Protein AF-A0A3D4NM56-F1 (afdb_monomer_lite)

Sequence (234 aa):
MTDRLLFDLPFPAPAVIPPSPPLPPLHDESLFLNASARWRESSQGLSKLADTTPGIRDTFDQLLKRELDLDGQQAGLLFAAKGEQLERFVSFTDSCAFVLQHPTLETTLDQQCRVTGLSQTHPLSTLTPLQILERLKTLNPEQSHLERWLTFWETRAPGTAVSRQERVTQLYRQHFEAAVQVAFARRTLTAEQLKPLLLIIDPPVGALSLNDQPIHTEQLALVLSNHGRIKLTG

Radius of gyration: 27.4 Å; chains: 1; bounding box: 65×49×75 Å

Structure (mmCIF, N/CA/C/O backbone):
data_AF-A0A3D4NM56-F1
#
_entry.id   AF-A0A3D4NM56-F1
#
loop_
_atom_site.group_PDB
_atom_site.id
_atom_site.type_symbol
_atom_site.label_atom_id
_atom_site.label_alt_id
_atom_site.label_comp_id
_atom_site.label_asym_id
_atom_site.label_entity_id
_atom_site.label_seq_id
_atom_site.pdbx_PDB_ins_code
_atom_site.Cartn_x
_atom_site.Cartn_y
_atom_site.Cartn_z
_atom_site.occupancy
_atom_site.B_iso_or_equiv
_atom_site.auth_seq_id
_atom_site.auth_comp_id
_atom_site.auth_asym_id
_atom_site.auth_atom_id
_atom_site.pdbx_PDB_model_num
ATOM 1 N N . MET A 1 1 ? 3.825 35.191 4.010 1.00 31.00 1 MET A N 1
ATOM 2 C CA . MET A 1 1 ? 4.837 35.759 3.100 1.00 31.00 1 MET A CA 1
ATOM 3 C C . MET A 1 1 ? 4.586 35.180 1.726 1.00 31.00 1 MET A C 1
ATOM 5 O O . MET A 1 1 ? 4.378 33.983 1.609 1.00 31.00 1 MET A O 1
ATOM 9 N N . THR A 1 2 ? 4.439 36.057 0.746 1.00 29.41 2 THR A N 1
ATOM 10 C CA . THR A 1 2 ? 4.014 35.776 -0.624 1.00 29.41 2 THR A CA 1
ATOM 11 C C . THR A 1 2 ? 5.232 35.372 -1.447 1.00 29.41 2 THR A C 1
ATOM 13 O O . THR A 1 2 ? 5.997 36.241 -1.859 1.00 29.41 2 THR A O 1
ATOM 16 N N . ASP A 1 3 ? 5.409 34.078 -1.705 1.00 30.02 3 ASP A N 1
ATOM 17 C CA . ASP A 1 3 ? 6.356 33.626 -2.726 1.00 30.02 3 ASP A CA 1
ATOM 18 C C . ASP A 1 3 ? 5.749 33.888 -4.107 1.00 30.02 3 ASP A C 1
ATOM 20 O O . ASP A 1 3 ? 4.998 33.093 -4.673 1.00 30.02 3 ASP A O 1
ATOM 24 N N . ARG A 1 4 ? 6.053 35.077 -4.635 1.00 30.95 4 ARG A N 1
ATOM 25 C CA . ARG A 1 4 ? 5.956 35.380 -6.063 1.00 30.95 4 ARG A CA 1
ATOM 26 C C . ARG A 1 4 ? 6.975 34.501 -6.786 1.00 30.95 4 ARG A C 1
ATOM 28 O O . ARG A 1 4 ? 8.148 34.850 -6.873 1.00 30.95 4 ARG A O 1
ATOM 35 N N . LEU A 1 5 ? 6.524 33.356 -7.285 1.00 39.53 5 LEU A N 1
ATOM 36 C CA . LEU A 1 5 ? 7.321 32.520 -8.172 1.00 39.53 5 LEU A CA 1
ATOM 37 C C . LEU A 1 5 ? 7.512 33.247 -9.510 1.00 39.53 5 LEU A C 1
ATOM 39 O O . LEU A 1 5 ? 6.551 33.632 -10.174 1.00 39.53 5 LEU A O 1
ATOM 43 N N . LEU A 1 6 ? 8.782 33.456 -9.846 1.00 36.16 6 LEU A N 1
ATOM 44 C CA . LEU A 1 6 ? 9.306 33.968 -11.108 1.00 36.16 6 LEU A CA 1
ATOM 45 C C . LEU A 1 6 ? 8.766 33.139 -12.289 1.00 36.16 6 LEU A C 1
ATOM 47 O O . LEU A 1 6 ? 9.265 32.048 -12.546 1.00 36.16 6 LEU A O 1
ATOM 51 N N . PHE A 1 7 ? 7.767 33.650 -13.008 1.00 39.41 7 PHE A N 1
ATOM 52 C CA . PHE A 1 7 ? 7.201 33.015 -14.210 1.00 39.41 7 PHE A CA 1
ATOM 53 C C . PHE A 1 7 ? 7.110 33.988 -15.400 1.00 39.41 7 PHE A C 1
ATOM 55 O O . PHE A 1 7 ? 6.153 33.937 -16.157 1.00 39.41 7 PHE A O 1
ATOM 62 N N . ASP A 1 8 ? 8.103 34.863 -15.586 1.00 39.91 8 ASP A N 1
ATOM 63 C CA . ASP A 1 8 ? 8.153 35.795 -16.733 1.00 39.91 8 ASP A CA 1
ATOM 64 C C . ASP A 1 8 ? 9.461 35.689 -17.540 1.00 39.91 8 ASP A C 1
ATOM 66 O O . ASP A 1 8 ? 9.942 36.664 -18.116 1.00 39.91 8 ASP A O 1
ATOM 70 N N . LEU A 1 9 ? 10.057 34.495 -17.612 1.00 42.62 9 LEU A N 1
ATOM 71 C CA . LEU A 1 9 ? 11.062 34.207 -18.638 1.00 42.62 9 LEU A CA 1
ATOM 72 C C . LEU A 1 9 ? 10.405 33.387 -19.755 1.00 42.62 9 LEU A C 1
ATOM 74 O O . LEU A 1 9 ? 9.765 32.378 -19.451 1.00 42.62 9 LEU A O 1
ATOM 78 N N . PRO A 1 10 ? 10.529 33.794 -21.034 1.00 41.94 10 PRO A N 1
ATOM 79 C CA . PRO A 1 10 ? 10.001 33.010 -22.139 1.00 41.94 10 PRO A CA 1
ATOM 80 C C . PRO A 1 10 ? 10.681 31.640 -22.132 1.00 41.94 10 PRO A C 1
ATOM 82 O O . PRO A 1 10 ? 11.905 31.545 -22.236 1.00 41.94 10 PRO A O 1
ATOM 85 N N . PHE A 1 11 ? 9.883 30.582 -21.978 1.00 50.75 11 PHE A N 1
ATOM 86 C CA . PHE A 1 11 ? 10.372 29.217 -22.118 1.00 50.75 11 PHE A CA 1
ATOM 87 C C . PHE A 1 11 ? 10.994 29.065 -23.515 1.00 50.75 11 PHE A C 1
ATOM 89 O O . PHE A 1 11 ? 10.350 29.449 -24.500 1.00 50.75 11 PHE A O 1
ATOM 96 N N . PRO A 1 12 ? 12.231 28.545 -23.633 1.00 53.34 12 PRO A N 1
ATOM 97 C CA . PRO A 1 12 ? 12.777 28.196 -24.935 1.00 53.34 12 PRO A CA 1
ATOM 98 C C . PRO A 1 12 ? 11.818 27.221 -25.623 1.00 53.34 12 PRO A C 1
ATOM 100 O O . PRO A 1 12 ? 11.204 26.374 -24.971 1.00 53.34 12 PRO A O 1
ATOM 103 N N . ALA A 1 13 ? 11.641 27.387 -26.935 1.00 52.53 13 ALA A N 1
ATOM 104 C CA . ALA A 1 13 ? 10.705 26.570 -27.692 1.00 52.53 13 ALA A CA 1
ATOM 105 C C . ALA A 1 13 ? 11.038 25.078 -27.489 1.00 52.53 13 ALA A C 1
ATOM 107 O O . ALA A 1 13 ? 12.207 24.705 -27.616 1.00 52.53 13 ALA A O 1
ATOM 108 N N . PRO A 1 14 ? 10.046 24.226 -27.170 1.00 57.53 14 PRO A N 1
ATOM 109 C CA . PRO A 1 14 ? 10.286 22.804 -26.976 1.00 57.53 14 PRO A CA 1
ATOM 110 C C . PRO A 1 14 ? 10.901 22.205 -28.242 1.00 57.53 14 PRO A C 1
ATOM 112 O O . PRO A 1 14 ? 10.521 22.572 -29.356 1.00 57.53 14 PRO A O 1
ATOM 115 N N . ALA A 1 15 ? 11.835 21.268 -28.073 1.00 58.22 15 ALA A N 1
ATOM 116 C CA . ALA A 1 15 ? 12.407 20.526 -29.187 1.00 58.22 15 ALA A CA 1
ATOM 117 C C . ALA A 1 15 ? 11.278 19.826 -29.963 1.00 58.22 15 ALA A C 1
ATOM 119 O O . ALA A 1 15 ? 10.664 18.871 -29.484 1.00 58.22 15 ALA A O 1
ATOM 120 N N . VAL A 1 16 ? 10.976 20.328 -31.160 1.00 57.06 16 VAL A N 1
ATOM 121 C CA . VAL A 1 16 ? 9.941 19.755 -32.021 1.00 57.06 16 VAL A CA 1
ATOM 122 C C . VAL A 1 16 ? 10.517 18.501 -32.662 1.00 57.06 16 VAL A C 1
ATOM 124 O O . VAL A 1 16 ? 11.326 18.580 -33.584 1.00 57.06 16 VAL A O 1
ATOM 127 N N . ILE A 1 17 ? 10.100 17.333 -32.176 1.00 61.38 17 ILE A N 1
ATOM 128 C CA . ILE A 1 17 ? 10.358 16.070 -32.868 1.00 61.38 17 ILE A CA 1
ATOM 129 C C . ILE A 1 17 ? 9.385 16.015 -34.054 1.00 61.38 17 ILE A C 1
ATOM 131 O O . ILE A 1 17 ? 8.172 15.959 -33.830 1.00 61.38 17 ILE A O 1
ATOM 135 N N . PRO A 1 18 ? 9.862 16.052 -35.310 1.00 64.69 18 PRO A N 1
ATOM 136 C CA . PRO A 1 18 ? 8.973 15.997 -36.460 1.00 64.69 18 PRO A CA 1
ATOM 137 C C . PRO A 1 18 ? 8.206 14.662 -36.478 1.00 64.69 18 PRO A C 1
ATOM 139 O O . PRO A 1 18 ? 8.777 13.618 -36.131 1.00 64.69 18 PRO A O 1
ATOM 142 N N . PRO A 1 19 ? 6.924 14.656 -36.894 1.00 57.59 19 PRO A N 1
ATOM 143 C CA . PRO A 1 19 ? 6.174 13.420 -37.066 1.00 57.59 19 PRO A CA 1
ATOM 144 C C . PRO A 1 19 ? 6.908 12.534 -38.074 1.00 57.59 19 PRO A C 1
ATOM 146 O O . PRO A 1 19 ? 7.170 12.932 -39.208 1.00 57.59 19 PRO A O 1
ATOM 149 N N . SER A 1 20 ? 7.297 11.341 -37.630 1.00 62.28 20 SER A N 1
ATOM 150 C CA . SER A 1 20 ? 8.040 10.402 -38.463 1.00 62.28 20 SER A CA 1
ATOM 151 C C . SER A 1 20 ? 7.078 9.564 -39.313 1.00 62.28 20 SER A C 1
ATOM 153 O O . SER A 1 20 ? 6.029 9.158 -38.806 1.00 62.28 20 SER A O 1
ATOM 155 N N . PRO A 1 21 ? 7.408 9.281 -40.588 1.00 69.25 21 PRO A N 1
ATOM 156 C CA . PRO A 1 21 ? 6.630 8.355 -41.403 1.00 69.25 21 PRO A CA 1
ATOM 157 C C . PRO A 1 21 ? 6.629 6.945 -40.781 1.00 69.25 21 PRO A C 1
ATOM 159 O O . PRO A 1 21 ? 7.559 6.605 -40.042 1.00 69.25 21 PRO A O 1
ATOM 162 N N . PRO A 1 22 ? 5.611 6.111 -41.071 1.00 64.38 22 PRO A N 1
ATOM 163 C CA . PRO A 1 22 ? 5.550 4.742 -40.572 1.00 64.38 22 PRO A CA 1
ATOM 164 C C . PRO A 1 22 ? 6.806 3.968 -40.988 1.00 64.38 22 PRO A C 1
ATOM 166 O O . PRO A 1 22 ? 7.203 3.960 -42.154 1.00 64.38 22 PRO A O 1
ATOM 169 N N . LEU A 1 23 ? 7.450 3.347 -40.004 1.00 62.91 23 LEU A N 1
ATOM 170 C CA . LEU A 1 23 ? 8.707 2.631 -40.180 1.00 62.91 23 LEU A CA 1
ATOM 171 C C . LEU A 1 23 ? 8.478 1.290 -40.912 1.00 62.91 23 LEU A C 1
ATOM 173 O O . LEU A 1 23 ? 7.483 0.612 -40.647 1.00 62.91 23 LEU A O 1
ATOM 177 N N . PRO A 1 24 ? 9.391 0.869 -41.811 1.00 68.31 24 PRO A N 1
ATOM 178 C CA . PRO A 1 24 ? 9.299 -0.426 -42.480 1.00 68.31 24 PRO A CA 1
ATOM 179 C C . PRO A 1 24 ? 9.440 -1.585 -41.473 1.00 68.31 24 PRO A C 1
ATOM 181 O O . PRO A 1 24 ? 10.133 -1.436 -40.462 1.00 68.31 24 PRO A O 1
ATOM 184 N N . PRO A 1 25 ? 8.841 -2.760 -41.746 1.00 63.19 25 PRO A N 1
ATOM 185 C CA . PRO A 1 25 ? 8.760 -3.881 -40.808 1.00 63.19 25 PRO A CA 1
ATOM 186 C C . PRO A 1 25 ? 10.076 -4.677 -40.711 1.00 63.19 25 PRO A C 1
ATOM 188 O O . PRO A 1 25 ? 10.078 -5.898 -40.822 1.00 63.19 25 PRO A O 1
ATOM 191 N N . LEU A 1 26 ? 11.216 -4.017 -40.498 1.00 60.25 26 LEU A N 1
ATOM 192 C CA . LEU A 1 26 ? 12.462 -4.696 -40.135 1.00 60.25 26 LEU A CA 1
ATOM 193 C C . LEU A 1 26 ? 12.567 -4.748 -38.604 1.00 60.25 26 LEU A C 1
ATOM 195 O O . LEU A 1 26 ? 12.900 -3.744 -37.960 1.00 60.25 26 LEU A O 1
ATOM 199 N N . HIS A 1 27 ? 12.236 -5.913 -38.052 1.00 67.75 27 HIS A N 1
ATOM 200 C CA . HIS A 1 27 ? 12.184 -6.187 -36.618 1.00 67.75 27 HIS A CA 1
ATOM 201 C C . HIS A 1 27 ? 13.552 -6.658 -36.120 1.00 67.75 27 HIS A C 1
ATOM 203 O O . HIS A 1 27 ? 14.091 -7.639 -36.627 1.00 67.75 27 HIS A O 1
ATOM 209 N N . ASP A 1 28 ? 14.103 -5.984 -35.110 1.00 82.50 28 ASP A N 1
ATOM 210 C CA . ASP A 1 28 ? 15.202 -6.555 -34.329 1.00 82.50 28 ASP A CA 1
ATOM 211 C C . ASP A 1 28 ? 14.601 -7.566 -33.346 1.00 82.50 28 ASP A C 1
ATOM 213 O O . ASP A 1 28 ? 14.161 -7.223 -32.246 1.00 82.50 28 ASP A O 1
ATOM 217 N N . GLU A 1 29 ? 14.497 -8.814 -33.799 1.00 87.81 29 GLU A N 1
ATOM 218 C CA . GLU A 1 29 ? 13.878 -9.901 -33.040 1.00 87.81 29 GLU A CA 1
ATOM 219 C C . GLU A 1 29 ? 14.647 -10.198 -31.745 1.00 87.81 29 GLU A C 1
ATOM 221 O O . GLU A 1 29 ? 14.043 -10.466 -30.706 1.00 87.81 29 GLU A O 1
ATOM 226 N N . SER A 1 30 ? 15.975 -10.068 -31.774 1.00 91.31 30 SER A N 1
ATOM 227 C CA . SER A 1 30 ? 16.831 -10.317 -30.615 1.00 91.31 30 SER A CA 1
ATOM 228 C C . SER A 1 30 ? 16.598 -9.289 -29.504 1.00 91.31 30 SER A C 1
ATOM 230 O O . SER A 1 30 ? 16.377 -9.660 -28.344 1.00 91.31 30 SER A O 1
ATOM 232 N N . LEU A 1 31 ? 16.551 -8.003 -29.871 1.00 92.75 31 LEU A N 1
ATOM 233 C CA . LEU A 1 31 ? 16.221 -6.912 -28.964 1.00 92.75 31 LEU A CA 1
ATOM 234 C C . LEU A 1 31 ? 14.793 -7.061 -28.443 1.00 92.75 31 LEU A C 1
ATOM 236 O O . LEU A 1 31 ? 14.558 -6.912 -27.245 1.00 92.75 31 LEU A O 1
ATOM 240 N N . PHE A 1 32 ? 13.848 -7.394 -29.325 1.00 94.00 32 PHE A N 1
ATOM 241 C CA . PHE A 1 32 ? 12.451 -7.575 -28.950 1.00 94.00 32 PHE A CA 1
ATOM 242 C C . PHE A 1 32 ? 12.274 -8.674 -27.894 1.00 94.00 32 PHE A C 1
ATOM 244 O O . PHE A 1 32 ? 11.604 -8.443 -26.882 1.00 94.00 32 PHE A O 1
ATOM 251 N N . LEU A 1 33 ? 12.870 -9.851 -28.104 1.00 94.81 33 LEU A N 1
ATOM 252 C CA . LEU A 1 33 ? 12.745 -10.984 -27.185 1.00 94.81 33 LEU A CA 1
ATOM 253 C C . LEU A 1 33 ? 13.391 -10.683 -25.828 1.00 94.81 33 LEU A C 1
ATOM 255 O O . LEU A 1 33 ? 12.759 -10.905 -24.792 1.00 94.81 33 LEU A O 1
ATOM 259 N N . ASN A 1 34 ? 14.605 -10.122 -25.822 1.00 96.44 34 ASN A N 1
ATOM 260 C CA . ASN A 1 34 ? 15.303 -9.761 -24.586 1.00 96.44 34 ASN A CA 1
ATOM 261 C C . ASN A 1 34 ? 14.536 -8.681 -23.805 1.00 96.44 34 ASN A C 1
ATOM 263 O O . ASN A 1 34 ? 14.211 -8.871 -22.631 1.00 96.44 34 ASN A O 1
ATOM 267 N N . ALA A 1 35 ? 14.177 -7.577 -24.466 1.00 95.94 35 ALA A N 1
ATOM 268 C CA . ALA A 1 35 ? 13.458 -6.481 -23.828 1.00 95.94 35 ALA A CA 1
ATOM 269 C C . ALA A 1 35 ? 12.087 -6.933 -23.300 1.00 95.94 35 ALA A C 1
ATOM 271 O O . ALA A 1 35 ? 11.709 -6.573 -22.189 1.00 95.94 35 ALA A O 1
ATOM 272 N N . SER A 1 36 ? 11.375 -7.800 -24.026 1.00 97.00 36 SER A N 1
ATOM 273 C CA . SER A 1 36 ? 10.097 -8.357 -23.562 1.00 97.00 36 SER A CA 1
ATOM 274 C C . SER A 1 36 ? 10.246 -9.221 -22.305 1.00 97.00 36 SER A C 1
ATOM 276 O O . SER A 1 36 ? 9.381 -9.176 -21.427 1.00 97.00 36 SER A O 1
ATOM 278 N N . ALA A 1 37 ? 11.329 -9.997 -22.194 1.00 97.56 37 ALA A N 1
ATOM 279 C CA . ALA A 1 37 ? 11.618 -10.782 -20.996 1.00 97.56 37 ALA A CA 1
ATOM 280 C C . ALA A 1 37 ? 11.909 -9.872 -19.793 1.00 97.56 37 ALA A C 1
ATOM 282 O O . ALA A 1 37 ? 11.233 -9.992 -18.769 1.00 97.56 37 ALA A O 1
ATOM 283 N N . ARG A 1 38 ? 12.813 -8.893 -19.946 1.00 97.94 38 ARG A N 1
ATOM 284 C CA . ARG A 1 38 ? 13.134 -7.918 -18.884 1.00 97.94 38 ARG A CA 1
ATOM 285 C C . ARG A 1 38 ? 11.913 -7.110 -18.447 1.00 97.94 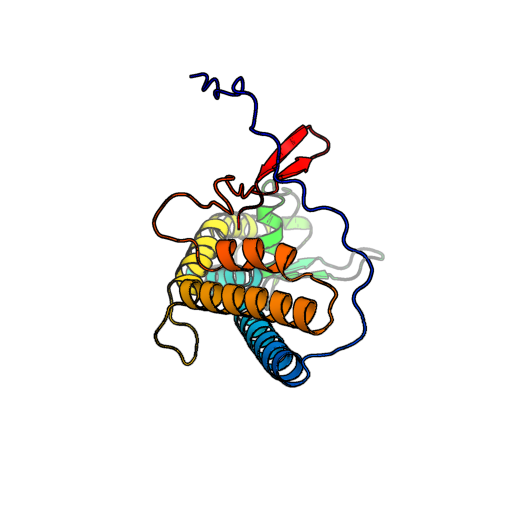38 ARG A C 1
ATOM 287 O O . ARG A 1 38 ? 11.719 -6.857 -17.256 1.00 97.94 38 ARG A O 1
ATOM 294 N N . TRP A 1 39 ? 11.058 -6.733 -19.396 1.00 97.75 39 TRP A N 1
ATOM 295 C CA . TRP A 1 39 ? 9.822 -6.012 -19.106 1.00 97.75 39 TRP A CA 1
ATOM 296 C C . TRP A 1 39 ? 8.870 -6.856 -18.251 1.00 97.75 39 TRP A C 1
ATOM 298 O O . TRP A 1 39 ? 8.368 -6.389 -17.231 1.00 97.75 39 TRP A O 1
ATOM 308 N N . ARG A 1 40 ? 8.694 -8.137 -18.597 1.00 98.00 40 ARG A N 1
ATOM 309 C CA . ARG A 1 40 ? 7.878 -9.072 -17.810 1.00 98.00 40 ARG A CA 1
ATOM 310 C C . ARG A 1 40 ? 8.445 -9.294 -16.407 1.00 98.00 40 ARG A C 1
ATOM 312 O O . ARG A 1 40 ? 7.688 -9.257 -15.440 1.00 98.00 40 ARG A O 1
ATOM 319 N N . GLU A 1 41 ? 9.747 -9.537 -16.293 1.00 97.50 41 GLU A N 1
ATOM 320 C CA . GLU A 1 41 ? 10.409 -9.795 -15.008 1.00 97.50 41 GLU A CA 1
ATOM 321 C C . GLU A 1 41 ? 10.304 -8.597 -14.061 1.00 97.50 41 GLU A C 1
ATOM 323 O O . GLU A 1 41 ? 9.933 -8.755 -12.896 1.00 97.50 41 GLU A O 1
ATOM 328 N N . SER A 1 42 ? 10.567 -7.390 -14.567 1.00 97.38 42 SER A N 1
ATOM 329 C CA . SER A 1 42 ? 10.444 -6.158 -13.782 1.00 97.38 42 SER A CA 1
ATOM 330 C C . SER A 1 42 ? 8.997 -5.889 -13.358 1.00 97.38 42 SER A C 1
ATOM 332 O O . SER A 1 42 ? 8.760 -5.608 -12.184 1.00 97.38 42 SER A O 1
ATOM 334 N N . SER A 1 43 ? 8.016 -6.077 -14.251 1.00 96.94 43 SER A N 1
ATOM 335 C CA . SER A 1 43 ? 6.587 -6.004 -13.907 1.00 96.94 43 SER A CA 1
ATOM 336 C C . SER A 1 43 ? 6.196 -6.979 -12.801 1.00 96.94 43 SER A C 1
ATOM 338 O O . SER A 1 43 ? 5.549 -6.582 -11.836 1.00 96.94 43 SER A O 1
ATOM 340 N N . GLN A 1 44 ? 6.613 -8.242 -12.903 1.00 97.06 44 GLN A N 1
ATOM 341 C CA . GLN A 1 44 ? 6.340 -9.237 -11.865 1.00 97.06 44 GLN A CA 1
ATOM 342 C C . GLN A 1 44 ? 7.014 -8.873 -10.539 1.00 97.06 44 GLN A C 1
ATOM 344 O O . GLN A 1 44 ? 6.432 -9.085 -9.478 1.00 97.06 44 GLN A O 1
ATOM 349 N N . GLY A 1 45 ? 8.229 -8.322 -10.587 1.00 95.56 45 GLY A N 1
ATOM 350 C CA . GLY A 1 45 ? 8.917 -7.805 -9.407 1.00 95.56 45 GLY A CA 1
ATOM 351 C C . GLY A 1 45 ? 8.138 -6.681 -8.721 1.00 95.56 45 GLY A C 1
ATOM 352 O O . GLY A 1 45 ? 7.991 -6.709 -7.500 1.00 95.56 45 GLY A O 1
ATOM 353 N N . LEU A 1 46 ? 7.611 -5.728 -9.496 1.00 95.88 46 LEU A N 1
ATOM 354 C CA . LEU A 1 46 ? 6.785 -4.630 -8.982 1.00 95.88 46 LEU A CA 1
ATOM 355 C C . LEU A 1 46 ? 5.490 -5.153 -8.349 1.00 95.88 46 LEU A C 1
ATOM 357 O O . LEU A 1 46 ? 5.184 -4.780 -7.219 1.00 95.88 46 LEU A O 1
ATOM 361 N N . SER A 1 47 ? 4.777 -6.062 -9.023 1.00 95.56 47 SER A N 1
ATOM 362 C CA . SER A 1 47 ? 3.560 -6.680 -8.475 1.00 95.56 47 SER A CA 1
ATOM 363 C C . SER A 1 47 ? 3.834 -7.412 -7.162 1.00 95.56 47 SER A C 1
ATOM 365 O O . SER A 1 47 ? 3.147 -7.169 -6.179 1.00 95.56 47 SER A O 1
ATOM 367 N N . LYS A 1 48 ? 4.903 -8.217 -7.091 1.00 94.69 48 LYS A N 1
ATOM 368 C CA . LYS A 1 48 ? 5.277 -8.927 -5.856 1.00 94.69 48 LYS A CA 1
ATOM 369 C C . LYS A 1 48 ? 5.586 -7.986 -4.691 1.00 94.69 48 LYS A C 1
ATOM 371 O O . LYS A 1 48 ? 5.304 -8.329 -3.548 1.00 94.69 48 LYS A O 1
ATOM 376 N N . LEU A 1 49 ? 6.198 -6.827 -4.950 1.00 93.88 49 LEU A N 1
ATOM 377 C CA . LEU A 1 49 ? 6.403 -5.824 -3.903 1.00 93.88 49 LEU A CA 1
ATOM 378 C C . LEU A 1 49 ? 5.065 -5.234 -3.448 1.00 93.88 49 LEU A C 1
ATOM 380 O O . LEU A 1 49 ? 4.839 -5.144 -2.240 1.00 93.88 49 LEU A O 1
ATOM 384 N N . ALA A 1 50 ? 4.182 -4.896 -4.392 1.00 92.12 50 ALA A N 1
ATOM 385 C CA . ALA A 1 50 ? 2.854 -4.356 -4.111 1.00 92.12 50 ALA A CA 1
ATOM 386 C C . ALA A 1 50 ? 1.991 -5.317 -3.271 1.00 92.12 50 ALA A C 1
ATOM 388 O O . ALA A 1 50 ? 1.354 -4.877 -2.315 1.00 92.12 50 ALA A O 1
ATOM 389 N N . ASP A 1 51 ? 2.054 -6.623 -3.545 1.00 92.69 51 ASP A N 1
ATOM 390 C CA . ASP A 1 51 ? 1.311 -7.662 -2.811 1.00 92.69 51 ASP A CA 1
ATOM 391 C C . ASP A 1 51 ? 1.674 -7.734 -1.317 1.00 92.69 51 ASP A C 1
ATOM 393 O O . ASP A 1 51 ? 0.919 -8.272 -0.512 1.00 92.69 51 ASP A O 1
ATOM 397 N N . THR A 1 52 ? 2.838 -7.201 -0.934 1.00 91.19 52 THR A N 1
ATOM 398 C CA . THR A 1 52 ? 3.330 -7.212 0.456 1.00 91.19 52 THR A CA 1
ATOM 399 C C . THR A 1 52 ? 3.189 -5.869 1.167 1.00 91.19 52 THR A C 1
ATOM 401 O O . THR A 1 52 ? 3.724 -5.697 2.265 1.00 91.19 52 THR A O 1
ATOM 404 N N . THR A 1 53 ? 2.513 -4.904 0.542 1.00 94.19 53 THR A N 1
ATOM 405 C CA . THR A 1 53 ? 2.348 -3.566 1.112 1.00 94.19 53 THR A CA 1
ATOM 406 C C . THR A 1 53 ? 1.475 -3.584 2.371 1.00 94.19 53 THR A C 1
ATOM 408 O O . THR A 1 53 ? 0.569 -4.410 2.487 1.00 94.19 53 THR A O 1
ATOM 411 N N . PRO A 1 54 ? 1.724 -2.688 3.345 1.00 94.88 54 PRO A N 1
ATOM 412 C CA . PRO A 1 54 ? 0.907 -2.621 4.550 1.00 94.88 54 PRO A CA 1
ATOM 413 C C . PRO A 1 54 ? -0.549 -2.253 4.230 1.00 94.88 54 PRO A C 1
ATOM 415 O O . PRO A 1 54 ? -0.822 -1.169 3.718 1.00 94.88 54 PRO A O 1
ATOM 418 N N . GLY A 1 55 ? -1.498 -3.117 4.599 1.00 93.44 55 GLY A N 1
ATOM 419 C CA . GLY A 1 55 ? -2.926 -2.806 4.547 1.00 93.44 55 GLY A CA 1
ATOM 420 C C . GLY A 1 55 ? -3.385 -2.001 5.765 1.00 93.44 55 GLY A C 1
ATOM 421 O O . GLY A 1 55 ? -2.937 -2.247 6.889 1.00 93.44 55 GLY A O 1
ATOM 422 N N . ILE A 1 56 ? -4.313 -1.056 5.569 1.00 92.38 56 ILE A N 1
ATOM 423 C CA . ILE A 1 56 ? -4.895 -0.278 6.678 1.00 92.38 56 ILE A CA 1
ATOM 424 C C . ILE A 1 56 ? -5.697 -1.162 7.646 1.00 92.38 56 ILE A C 1
ATOM 426 O O . ILE A 1 56 ? -5.617 -0.966 8.855 1.00 92.38 56 ILE A O 1
ATOM 430 N N . ARG A 1 57 ? -6.396 -2.186 7.135 1.00 92.75 57 ARG A N 1
ATOM 431 C CA . ARG A 1 57 ? -7.118 -3.171 7.960 1.00 92.75 57 ARG A CA 1
ATOM 432 C C . ARG A 1 57 ? -6.169 -3.937 8.880 1.00 92.75 57 ARG A C 1
ATOM 434 O O . ARG A 1 57 ? -6.411 -3.980 10.079 1.00 92.75 57 ARG A O 1
ATOM 441 N N . ASP A 1 58 ? -5.035 -4.402 8.353 1.00 92.88 58 ASP A N 1
ATOM 442 C CA . ASP A 1 58 ? -4.008 -5.057 9.171 1.00 92.88 58 ASP A CA 1
ATOM 443 C C . ASP A 1 58 ? -3.449 -4.112 10.247 1.00 92.88 58 ASP A C 1
ATOM 445 O O . ASP A 1 58 ? -3.056 -4.562 11.320 1.00 92.88 58 ASP A O 1
ATOM 449 N N . THR A 1 59 ? -3.401 -2.796 9.980 1.00 95.06 59 THR A N 1
ATOM 450 C CA . THR A 1 59 ? -2.964 -1.807 10.982 1.00 95.06 59 THR A CA 1
ATOM 451 C C . THR A 1 59 ? -3.951 -1.763 12.139 1.00 95.06 59 THR A C 1
ATOM 453 O O . THR A 1 59 ? -3.526 -1.762 13.291 1.00 95.06 59 THR A O 1
ATOM 456 N N . PHE A 1 60 ? -5.254 -1.740 11.847 1.00 95.38 60 PHE A N 1
ATOM 457 C CA . PHE A 1 60 ? -6.288 -1.777 12.878 1.00 95.38 60 PHE A CA 1
ATOM 458 C C . PHE A 1 60 ? -6.216 -3.066 13.690 1.00 95.38 60 PHE A C 1
ATOM 460 O O . PHE A 1 60 ? -6.186 -2.993 14.914 1.00 95.38 60 PHE A O 1
ATOM 467 N N . ASP A 1 61 ? -6.112 -4.223 13.034 1.00 94.50 61 ASP A N 1
ATOM 468 C CA . ASP A 1 61 ? -6.022 -5.516 13.721 1.00 94.50 61 ASP A CA 1
ATOM 469 C C . ASP A 1 61 ? -4.793 -5.572 14.647 1.00 94.50 61 ASP A C 1
ATOM 471 O O . ASP A 1 61 ? -4.901 -5.965 15.811 1.00 94.50 61 ASP A O 1
ATOM 475 N N . GLN A 1 62 ? -3.632 -5.097 14.179 1.00 94.00 62 GLN A N 1
ATOM 476 C CA . GLN A 1 62 ? -2.419 -5.016 15.000 1.00 94.00 62 GLN A CA 1
ATOM 477 C C . GLN A 1 62 ? -2.561 -4.042 16.174 1.00 94.00 62 GLN A C 1
ATOM 479 O O . GLN A 1 62 ? -2.100 -4.350 17.272 1.00 94.00 62 GLN A O 1
ATOM 484 N N . LEU A 1 63 ? -3.197 -2.886 15.969 1.00 95.38 63 LEU A N 1
ATOM 485 C CA . LEU A 1 63 ? -3.424 -1.902 17.028 1.00 95.38 63 LEU A CA 1
ATOM 486 C C . LEU A 1 63 ? -4.386 -2.407 18.094 1.00 95.38 63 LEU A C 1
ATOM 488 O O . LEU A 1 63 ? -4.086 -2.314 19.282 1.00 95.38 63 LEU A O 1
ATOM 492 N N . LEU A 1 64 ? -5.513 -2.975 17.672 1.00 95.56 64 LEU A N 1
ATOM 493 C CA . LEU A 1 64 ? -6.494 -3.587 18.563 1.00 95.56 64 LEU A CA 1
ATOM 494 C C . LEU A 1 64 ? -5.837 -4.683 19.401 1.00 95.56 64 LEU A C 1
ATOM 496 O O . LEU A 1 64 ? -6.011 -4.715 20.622 1.00 95.56 64 LEU A O 1
ATOM 500 N N . LYS A 1 65 ? -5.004 -5.520 18.775 1.00 95.25 65 LYS A N 1
ATOM 501 C CA . LYS A 1 65 ? -4.294 -6.578 19.489 1.00 95.25 65 LYS A CA 1
ATOM 502 C C . LYS A 1 65 ? -3.231 -6.040 20.445 1.00 95.25 65 LYS A C 1
ATOM 504 O O . LYS A 1 65 ? -3.124 -6.532 21.562 1.00 95.25 65 LYS A O 1
ATOM 509 N N . ARG A 1 66 ? -2.439 -5.049 20.033 1.00 95.00 66 ARG A N 1
ATOM 510 C CA . ARG A 1 66 ? -1.316 -4.531 20.831 1.00 95.00 66 ARG A CA 1
ATOM 511 C C . ARG A 1 66 ? -1.770 -3.657 21.999 1.00 95.00 66 ARG A C 1
ATOM 513 O O . ARG A 1 66 ? -1.264 -3.822 23.101 1.00 95.00 66 ARG A O 1
ATOM 520 N N . GLU A 1 67 ? -2.698 -2.737 21.755 1.00 94.94 67 GLU A N 1
ATOM 521 C CA . GLU A 1 67 ? -3.089 -1.714 22.735 1.00 94.94 67 GLU A CA 1
ATOM 522 C C . GLU A 1 67 ? -4.247 -2.165 23.633 1.00 94.94 67 GLU A C 1
ATOM 524 O O . GLU A 1 67 ? -4.397 -1.672 24.752 1.00 94.94 67 GLU A O 1
ATOM 529 N N . LEU A 1 68 ? -5.094 -3.077 23.143 1.00 93.75 68 LEU A N 1
ATOM 530 C CA . LEU A 1 68 ? -6.326 -3.483 23.824 1.00 93.75 68 LEU A CA 1
ATOM 531 C C . LEU A 1 68 ? -6.440 -4.996 24.062 1.00 93.75 68 LEU A C 1
ATOM 533 O O . LEU A 1 68 ? -7.443 -5.413 24.630 1.00 93.75 68 LEU A O 1
ATOM 537 N N . ASP A 1 69 ? -5.449 -5.796 23.645 1.00 94.25 69 ASP A N 1
ATOM 538 C CA . ASP A 1 69 ? -5.477 -7.272 23.645 1.00 94.25 69 ASP A CA 1
ATOM 539 C C . ASP A 1 69 ? -6.703 -7.875 22.929 1.00 94.25 69 ASP A C 1
ATOM 541 O O . ASP A 1 69 ? -7.180 -8.967 23.239 1.00 94.25 69 ASP A O 1
ATOM 545 N N . LEU A 1 70 ? -7.209 -7.166 21.918 1.00 93.12 70 LEU A N 1
ATOM 546 C CA . LEU A 1 70 ? -8.412 -7.545 21.187 1.00 93.12 70 LEU A CA 1
ATOM 547 C C . LEU A 1 70 ? -8.109 -8.264 19.874 1.00 93.12 70 LEU A C 1
ATOM 549 O O . LEU A 1 70 ? -7.284 -7.817 19.081 1.00 93.12 70 LEU A O 1
ATOM 553 N N . ASP A 1 71 ? -8.871 -9.322 19.596 1.00 93.62 71 ASP A N 1
ATOM 554 C CA . ASP A 1 71 ? -9.099 -9.774 18.223 1.00 93.62 71 ASP A CA 1
ATOM 555 C C . ASP A 1 71 ? -10.254 -8.955 17.628 1.00 93.62 71 ASP A C 1
ATOM 557 O O . ASP A 1 71 ? -11.432 -9.186 17.922 1.00 93.62 71 ASP A O 1
ATOM 561 N N . GLY A 1 72 ? -9.896 -7.952 16.825 1.00 92.50 72 GLY A N 1
ATOM 562 C CA . GLY A 1 72 ? -10.829 -6.984 16.257 1.00 92.50 72 GLY A CA 1
ATOM 563 C C . GLY A 1 72 ? -11.857 -7.565 15.291 1.00 92.50 72 GLY A C 1
ATOM 564 O O . GLY A 1 72 ? -12.898 -6.941 15.100 1.00 92.50 72 GLY A O 1
ATOM 565 N N . GLN A 1 73 ? -11.593 -8.743 14.716 1.00 94.44 73 GLN A N 1
ATOM 566 C CA . GLN A 1 73 ? -12.496 -9.412 13.775 1.00 94.44 73 GLN A CA 1
ATOM 567 C C . GLN A 1 73 ? -13.540 -10.269 14.494 1.00 94.44 73 GLN A C 1
ATOM 569 O O . GLN A 1 73 ? -14.649 -10.442 13.990 1.00 94.44 73 GLN A O 1
ATOM 574 N N . GLN A 1 74 ? -13.189 -10.805 15.665 1.00 94.69 74 GLN A N 1
ATOM 575 C CA . GLN A 1 74 ? -14.062 -11.683 16.453 1.00 94.69 74 GLN A CA 1
ATOM 576 C C . GLN A 1 74 ? -14.904 -10.921 17.480 1.00 94.69 74 GLN A C 1
ATOM 578 O O . GLN A 1 74 ? -15.970 -11.394 17.873 1.00 94.69 74 GLN A O 1
ATOM 583 N N . ALA A 1 75 ? -14.450 -9.740 17.903 1.00 95.88 75 ALA A N 1
ATOM 584 C CA . ALA A 1 75 ? -15.176 -8.863 18.812 1.00 95.88 75 ALA A CA 1
ATOM 585 C C . ALA A 1 75 ? -15.741 -7.639 18.085 1.00 95.88 75 ALA A C 1
ATOM 587 O O . ALA A 1 75 ? -15.143 -7.122 17.141 1.00 95.88 75 ALA A O 1
ATOM 588 N N . GLY A 1 76 ? -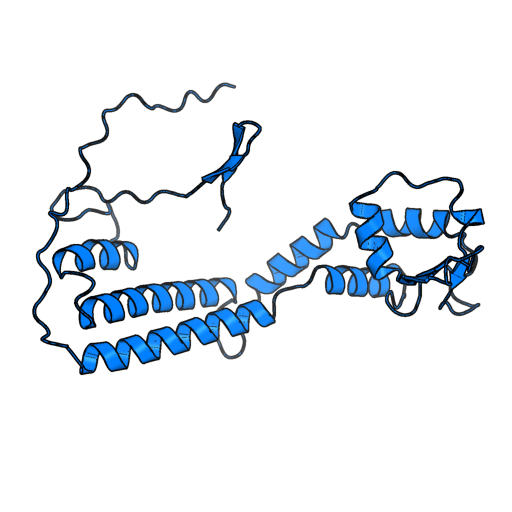16.906 -7.165 18.522 1.00 97.00 76 GLY A N 1
ATOM 589 C CA . GLY A 1 76 ? -17.578 -6.078 17.824 1.00 97.00 76 GLY A CA 1
ATOM 590 C C . GLY A 1 76 ? -18.900 -5.641 18.433 1.00 97.00 76 GLY A C 1
ATOM 591 O O . GLY A 1 76 ? -19.244 -5.972 19.572 1.00 97.00 76 GLY A O 1
ATOM 592 N N . LEU A 1 77 ? -19.646 -4.889 17.633 1.00 96.81 77 LEU A N 1
ATOM 593 C CA . LEU A 1 77 ? -20.977 -4.389 17.936 1.00 96.81 77 LEU A CA 1
ATOM 594 C C . LEU A 1 77 ? -22.026 -5.248 17.234 1.00 96.81 77 LEU A C 1
ATOM 596 O O . LEU A 1 77 ? -21.968 -5.463 16.023 1.00 96.81 77 LEU A O 1
ATOM 600 N N . LEU A 1 78 ? -23.009 -5.712 17.996 1.00 96.62 78 LEU A N 1
ATOM 601 C CA . LEU A 1 78 ? -24.137 -6.477 17.489 1.00 96.62 78 LEU A CA 1
ATOM 602 C C . LEU A 1 78 ? -25.412 -5.643 17.575 1.00 96.62 78 LEU A C 1
ATOM 604 O O . LEU A 1 78 ? -25.860 -5.277 18.666 1.00 96.62 78 LEU A O 1
ATOM 608 N N . PHE A 1 79 ? -25.991 -5.364 16.416 1.00 95.19 79 PHE A N 1
ATOM 609 C CA . PHE A 1 79 ? -27.259 -4.667 16.256 1.00 95.19 79 PHE A CA 1
ATOM 610 C C . PHE A 1 79 ? -28.370 -5.705 16.165 1.00 95.19 79 PHE A C 1
ATOM 612 O O . PHE A 1 79 ? -28.368 -6.535 15.255 1.00 95.19 79 PHE A O 1
ATOM 619 N N . ALA A 1 80 ? -29.303 -5.669 17.115 1.00 91.44 80 ALA A N 1
ATOM 620 C CA . ALA A 1 80 ? -30.409 -6.616 17.157 1.00 91.44 80 ALA A CA 1
ATOM 621 C C . ALA A 1 80 ? -31.355 -6.421 15.962 1.00 91.44 80 ALA A C 1
ATOM 623 O O . ALA A 1 80 ? -31.563 -5.300 15.496 1.00 91.44 80 ALA A O 1
ATOM 624 N N . ALA A 1 81 ? -31.970 -7.514 15.505 1.00 90.62 81 ALA A N 1
ATOM 625 C CA . ALA A 1 81 ? -32.998 -7.453 14.474 1.00 90.62 81 ALA A CA 1
ATOM 626 C C . ALA A 1 81 ? -34.179 -6.573 14.929 1.00 90.62 81 ALA A C 1
ATOM 628 O O . ALA A 1 81 ? -34.664 -6.703 16.058 1.00 90.62 81 ALA A O 1
ATOM 629 N N . LYS A 1 82 ? -34.657 -5.687 14.049 1.00 86.50 82 LYS A N 1
ATOM 630 C CA . LYS A 1 82 ? -35.783 -4.784 14.334 1.00 86.50 82 LYS A CA 1
ATOM 631 C C . LYS A 1 82 ? -36.702 -4.682 13.119 1.00 86.50 82 LYS A C 1
ATOM 633 O O . LYS A 1 82 ? -36.328 -4.129 12.087 1.00 86.50 82 LYS A O 1
ATOM 638 N N . GLY A 1 83 ? -37.926 -5.193 13.255 1.00 84.31 83 GLY A N 1
ATOM 639 C CA . GLY A 1 83 ? -38.882 -5.262 12.147 1.00 84.31 83 GLY A CA 1
ATOM 640 C C . GLY A 1 83 ? -38.354 -6.154 11.022 1.00 84.31 83 GLY A C 1
ATOM 641 O O . GLY A 1 83 ? -38.060 -7.321 11.254 1.00 84.31 83 GLY A O 1
ATOM 642 N N . GLU A 1 84 ? -38.210 -5.593 9.823 1.00 83.94 84 GLU A N 1
ATOM 643 C CA . GLU A 1 84 ? -37.672 -6.290 8.643 1.00 83.94 84 GLU A CA 1
ATOM 644 C C . GLU A 1 84 ? -36.134 -6.295 8.576 1.00 83.94 84 GLU A C 1
ATOM 646 O O . GLU A 1 84 ? -35.550 -6.983 7.739 1.00 83.94 84 GLU A O 1
ATOM 651 N N . GLN A 1 85 ? -35.448 -5.537 9.441 1.00 83.25 85 GLN A N 1
ATOM 652 C CA . GLN A 1 85 ? -33.986 -5.521 9.472 1.00 83.25 85 GLN A CA 1
ATOM 653 C C . GLN A 1 85 ? -33.448 -6.738 10.223 1.00 83.25 85 GLN A C 1
ATOM 655 O O . GLN A 1 85 ? -33.782 -6.961 11.389 1.00 83.25 85 GLN A O 1
ATOM 660 N N . LEU A 1 86 ? -32.577 -7.493 9.550 1.00 90.19 86 LEU A N 1
ATOM 661 C CA . LEU A 1 86 ? -31.845 -8.613 10.133 1.00 90.19 86 LEU A CA 1
ATOM 662 C C . LEU A 1 86 ? -30.801 -8.135 11.147 1.00 90.19 86 LEU A C 1
ATOM 664 O O . LEU A 1 86 ? -30.330 -6.998 11.095 1.00 90.19 86 LEU A O 1
ATOM 668 N N . GLU A 1 87 ? -30.416 -9.042 12.042 1.00 93.44 87 GLU A N 1
ATOM 669 C CA . GLU A 1 87 ? -29.291 -8.837 12.952 1.00 93.44 87 GLU A CA 1
ATOM 670 C C . GLU A 1 87 ? -28.009 -8.543 12.156 1.00 93.44 87 GLU A C 1
ATOM 672 O O . GLU A 1 87 ? -27.734 -9.180 11.133 1.00 93.44 87 GLU A O 1
ATOM 677 N N . ARG A 1 88 ? -27.224 -7.562 12.615 1.00 95.31 88 ARG A N 1
ATOM 678 C CA . ARG A 1 88 ? -25.973 -7.161 11.961 1.00 95.31 88 ARG A CA 1
ATOM 679 C C . ARG A 1 88 ? -24.839 -7.095 12.969 1.00 95.31 88 ARG A C 1
ATOM 681 O O . ARG A 1 88 ? -24.938 -6.415 13.986 1.00 95.31 88 ARG A O 1
ATOM 688 N N . PHE A 1 89 ? -23.740 -7.757 12.634 1.00 96.25 89 PHE A N 1
ATOM 689 C CA . PHE A 1 89 ? -22.476 -7.650 13.346 1.00 96.25 89 PHE A CA 1
ATOM 690 C C . PHE A 1 89 ? -21.549 -6.665 12.628 1.00 96.25 89 PHE A C 1
ATOM 692 O O . PHE A 1 89 ? -21.428 -6.708 11.402 1.00 96.25 89 PHE A O 1
ATOM 699 N N . VAL A 1 90 ? -20.905 -5.787 13.393 1.00 96.38 90 VAL A N 1
ATOM 700 C CA . VAL A 1 90 ? -19.852 -4.879 12.927 1.00 96.38 90 VAL A CA 1
ATOM 701 C C . VAL A 1 90 ? -18.624 -5.126 13.789 1.00 96.38 90 VAL A C 1
ATOM 703 O O . VAL A 1 90 ? -18.673 -4.930 15.002 1.00 96.38 90 VAL A O 1
ATOM 706 N N . SER A 1 91 ? -17.530 -5.567 13.174 1.00 97.38 91 SER A N 1
ATOM 707 C CA . SER A 1 91 ? -16.289 -5.872 13.885 1.00 97.38 91 SER A CA 1
ATOM 708 C C . SER A 1 91 ? -15.666 -4.602 14.475 1.00 97.38 91 SER A C 1
ATOM 710 O O . SER A 1 91 ? -15.928 -3.483 14.011 1.00 97.38 91 SER A O 1
ATOM 712 N N . PHE A 1 92 ? -14.827 -4.732 15.503 1.00 96.81 92 PHE A N 1
ATOM 713 C CA . PHE A 1 92 ? -14.085 -3.575 16.005 1.00 96.81 92 PHE A CA 1
ATOM 714 C C . PHE A 1 92 ? -13.070 -3.050 14.992 1.00 96.81 92 PHE A C 1
ATOM 716 O O . PHE A 1 92 ? -12.827 -1.845 14.964 1.00 96.81 92 PHE A O 1
ATOM 723 N N . THR A 1 93 ? -12.564 -3.898 14.098 1.00 95.88 93 THR A N 1
ATOM 724 C CA . THR A 1 93 ? -11.722 -3.464 12.975 1.00 95.88 93 THR A CA 1
ATOM 725 C C . THR A 1 93 ? -12.470 -2.521 12.034 1.00 95.88 93 THR A C 1
ATOM 727 O O . THR A 1 93 ? -11.961 -1.451 11.695 1.00 95.88 93 THR A O 1
ATOM 730 N N . ASP A 1 94 ? -13.699 -2.868 11.644 1.00 95.25 94 ASP A N 1
ATOM 731 C CA . ASP A 1 94 ? -14.531 -1.983 10.821 1.00 95.25 94 ASP A CA 1
ATOM 732 C C . ASP A 1 94 ? -14.978 -0.745 11.617 1.00 95.25 94 ASP A C 1
ATOM 734 O O . ASP A 1 94 ? -15.037 0.362 11.077 1.00 95.25 94 ASP A O 1
ATOM 738 N N . SER A 1 95 ? -15.215 -0.898 12.923 1.00 94.88 95 SER A N 1
ATOM 739 C CA . SER A 1 95 ? -15.545 0.220 13.812 1.00 94.88 95 SER A CA 1
ATOM 740 C C . SER A 1 95 ? -14.408 1.244 13.893 1.00 94.88 95 SER A C 1
ATOM 742 O O . SER A 1 95 ? -14.681 2.441 13.860 1.00 94.88 95 SER A O 1
ATOM 744 N N . CYS A 1 96 ? -13.139 0.815 13.923 1.00 93.25 96 CYS A N 1
ATOM 745 C CA . CYS A 1 96 ? -11.982 1.715 13.843 1.00 93.25 96 CYS A CA 1
ATOM 746 C C . CYS A 1 96 ? -12.003 2.564 12.564 1.00 93.25 96 CYS A C 1
ATOM 748 O O . CYS A 1 96 ? -11.794 3.774 12.629 1.00 93.25 96 CYS A O 1
ATOM 750 N N . ALA A 1 97 ? -12.294 1.956 11.411 1.00 91.69 97 ALA A N 1
ATOM 751 C CA . ALA A 1 97 ? -12.414 2.692 10.153 1.00 91.69 97 ALA A CA 1
ATOM 752 C C . ALA A 1 97 ? -13.568 3.708 10.198 1.00 91.69 97 ALA A C 1
ATOM 754 O O . ALA A 1 97 ? -13.412 4.848 9.756 1.00 91.69 97 ALA A O 1
ATOM 755 N N . PHE A 1 98 ? -14.707 3.306 10.767 1.00 92.19 98 PHE A N 1
ATOM 756 C CA . PHE A 1 98 ? -15.880 4.163 10.900 1.00 92.19 98 PHE A CA 1
ATOM 757 C C . PHE A 1 98 ? -15.603 5.395 11.768 1.00 92.19 98 PHE A C 1
ATOM 759 O O . PHE A 1 98 ? -15.868 6.512 11.331 1.00 92.19 98 PHE A O 1
ATOM 766 N N . VAL A 1 99 ? -15.029 5.224 12.965 1.00 92.62 99 VAL A N 1
ATOM 767 C CA . VAL A 1 99 ? -14.808 6.349 13.894 1.00 92.62 99 VAL A CA 1
ATOM 768 C C . VAL A 1 99 ? -13.754 7.345 13.406 1.00 92.62 99 VAL A C 1
ATOM 770 O O . VAL A 1 99 ? -13.773 8.498 13.829 1.00 92.62 99 VAL A O 1
ATOM 773 N N . LEU A 1 100 ? -12.860 6.937 12.499 1.00 87.94 100 LEU A N 1
ATOM 774 C CA . LEU A 1 100 ? -11.949 7.863 11.817 1.00 87.94 100 LEU A CA 1
ATOM 775 C C . LEU A 1 100 ? -12.681 8.773 10.833 1.00 87.94 100 LEU A C 1
ATOM 777 O O . LEU A 1 100 ? -12.410 9.969 10.771 1.00 87.94 100 LEU A O 1
ATOM 781 N N . GLN A 1 101 ? -13.603 8.207 10.054 1.00 88.69 101 GLN A N 1
ATOM 782 C CA . GLN A 1 101 ? -14.375 8.960 9.062 1.00 88.69 101 GLN A CA 1
ATOM 783 C C . GLN A 1 101 ? -15.490 9.787 9.716 1.00 88.69 101 GLN A C 1
ATOM 785 O O . GLN A 1 101 ? -15.836 10.866 9.234 1.00 88.69 101 GLN A O 1
ATOM 790 N N . HIS A 1 102 ? -16.027 9.292 10.830 1.00 89.94 102 HIS A N 1
ATOM 791 C CA . HIS A 1 102 ? -17.143 9.871 11.568 1.00 89.94 102 HIS A CA 1
ATOM 792 C C . HIS A 1 102 ? -16.773 10.033 13.054 1.00 89.94 102 HIS A C 1
ATOM 794 O O . HIS A 1 102 ? -17.210 9.249 13.897 1.00 89.94 102 HIS A O 1
ATOM 800 N N . PRO A 1 103 ? -15.967 11.054 13.409 1.00 86.00 103 PRO A N 1
ATOM 801 C CA . PRO A 1 103 ? -15.461 11.228 14.775 1.00 86.00 103 PRO A CA 1
ATOM 802 C C . PRO A 1 103 ? -16.539 11.633 15.793 1.00 86.00 103 PRO A C 1
ATOM 804 O O . PRO A 1 103 ? -16.339 11.479 17.003 1.00 86.00 103 PRO A O 1
ATOM 807 N N . THR A 1 104 ? -17.672 12.166 15.328 1.00 92.25 104 THR A N 1
ATOM 808 C CA . THR A 1 104 ? -18.836 12.484 16.161 1.00 92.25 104 THR A CA 1
ATOM 809 C C . THR A 1 104 ? -19.740 11.261 16.258 1.00 92.25 104 THR A C 1
ATOM 811 O O . THR A 1 104 ? -20.334 10.850 15.265 1.00 92.25 104 THR A O 1
ATOM 814 N N . LEU A 1 105 ? -19.848 10.695 17.459 1.00 91.56 105 LEU A N 1
ATOM 815 C CA . LEU A 1 105 ? -20.645 9.501 17.725 1.00 91.56 105 LEU A CA 1
ATOM 816 C C . LEU A 1 105 ? -22.060 9.863 18.183 1.00 91.56 105 LEU A C 1
ATOM 818 O O . LEU A 1 105 ? -22.271 10.853 18.886 1.00 91.56 105 LEU A O 1
ATOM 822 N N . GLU A 1 106 ? -23.034 9.033 17.817 1.00 91.56 106 GLU A N 1
ATOM 823 C CA . GLU A 1 106 ? -24.413 9.189 18.271 1.00 91.56 106 GLU A CA 1
ATOM 824 C C . GLU A 1 106 ? -24.575 8.745 19.729 1.00 91.56 106 GLU A C 1
ATOM 826 O O . GLU A 1 106 ? -24.220 7.630 20.107 1.00 91.56 106 GLU A O 1
ATOM 831 N N . THR A 1 107 ? -25.203 9.583 20.554 1.00 90.12 107 THR A N 1
ATOM 832 C CA . THR A 1 107 ? -25.411 9.299 21.985 1.00 90.12 107 THR A CA 1
ATOM 833 C C . THR A 1 107 ? -26.425 8.186 22.250 1.00 90.12 107 THR A C 1
ATOM 835 O O . THR A 1 107 ? -26.473 7.646 23.351 1.00 90.12 107 THR A O 1
ATOM 838 N N . THR A 1 108 ? -27.238 7.824 21.253 1.00 92.12 108 THR A N 1
ATOM 839 C CA . THR A 1 108 ? -28.249 6.761 21.379 1.00 92.12 108 THR A CA 1
ATOM 840 C C . THR A 1 108 ? -27.705 5.366 21.070 1.00 92.12 108 THR A C 1
ATOM 842 O O . THR A 1 108 ? -28.438 4.389 21.216 1.00 92.12 108 THR A O 1
ATOM 845 N N . LEU A 1 109 ? -26.430 5.245 20.681 1.00 91.12 109 LEU A N 1
ATOM 846 C CA . LEU A 1 109 ? -25.831 3.988 20.225 1.00 91.12 109 LEU A CA 1
ATOM 847 C C . LEU A 1 109 ? -25.924 2.860 21.266 1.00 91.12 109 LEU A C 1
ATOM 849 O O . LEU A 1 109 ? -26.217 1.719 20.914 1.00 91.12 109 LEU A O 1
ATOM 853 N N . ASP A 1 110 ? -25.783 3.196 22.549 1.00 94.12 110 ASP A N 1
ATOM 854 C CA . ASP A 1 110 ? -25.879 2.246 23.666 1.00 94.12 110 ASP A CA 1
ATOM 855 C C . ASP A 1 110 ? -27.261 1.577 23.785 1.00 94.12 110 ASP A C 1
ATOM 857 O O . ASP A 1 110 ? -27.398 0.535 24.422 1.00 94.12 110 ASP A O 1
ATOM 861 N N . GLN A 1 111 ? -28.295 2.156 23.164 1.00 92.38 111 GLN A N 1
ATOM 862 C CA . GLN A 1 111 ? -29.648 1.590 23.104 1.00 92.38 111 GLN A CA 1
ATOM 863 C C . GLN A 1 111 ? -29.883 0.759 21.834 1.00 92.38 111 GLN A C 1
ATOM 865 O O . GLN A 1 111 ? -30.877 0.038 21.745 1.00 92.38 111 GLN A O 1
ATOM 870 N N . GLN A 1 112 ? -29.009 0.888 20.832 1.00 91.44 112 GLN A N 1
ATOM 871 C CA . GLN A 1 112 ? -29.189 0.309 19.499 1.00 91.44 112 GLN A CA 1
ATOM 872 C C . GLN A 1 112 ? -28.371 -0.968 19.285 1.00 91.44 112 GLN A C 1
ATOM 874 O O . GLN A 1 112 ? -28.777 -1.836 18.508 1.00 91.44 112 GLN A O 1
ATOM 879 N N . CYS A 1 113 ? -27.232 -1.102 19.962 1.00 94.50 113 CYS A N 1
ATOM 880 C CA . CYS A 1 113 ? -26.374 -2.272 19.848 1.00 94.50 113 CYS A CA 1
ATOM 881 C C . CYS A 1 113 ? -25.782 -2.686 21.194 1.00 94.50 113 CYS A C 1
ATOM 883 O O . CYS A 1 113 ? -25.878 -1.982 22.197 1.00 94.50 113 CYS A O 1
ATOM 885 N N . ARG A 1 114 ? -25.177 -3.872 21.214 1.00 94.69 114 ARG A N 1
ATOM 886 C CA . ARG A 1 114 ? -24.416 -4.379 22.357 1.00 94.69 114 ARG A CA 1
ATOM 887 C C . ARG A 1 114 ? -23.035 -4.829 21.920 1.00 94.69 114 ARG A C 1
ATOM 889 O O . ARG A 1 114 ? -22.836 -5.214 20.771 1.00 94.69 114 ARG A O 1
ATOM 896 N N . VAL A 1 115 ? -22.109 -4.848 22.864 1.00 95.88 115 VAL A N 1
ATOM 897 C CA . VAL A 1 115 ? -20.782 -5.427 22.665 1.00 95.88 115 VAL A CA 1
ATOM 898 C C . VAL A 1 115 ? -20.881 -6.954 22.678 1.00 95.88 115 VAL A C 1
ATOM 900 O O . VAL A 1 115 ? -21.599 -7.532 23.498 1.00 95.88 115 VAL A O 1
ATOM 903 N N . THR A 1 116 ? -20.181 -7.622 21.764 1.00 95.50 116 THR A N 1
ATOM 904 C CA . THR A 1 116 ? -20.118 -9.088 21.694 1.00 95.50 116 THR A CA 1
ATOM 905 C C . THR A 1 116 ? -18.726 -9.580 21.291 1.00 95.50 116 THR A C 1
ATOM 907 O O . THR A 1 116 ? -17.873 -8.789 20.893 1.00 95.50 116 THR A O 1
ATOM 910 N N . GLY A 1 117 ? -18.488 -10.888 21.424 1.00 94.12 117 GLY A N 1
ATOM 911 C CA . GLY A 1 117 ? -17.218 -11.531 21.063 1.00 94.12 117 GLY A CA 1
ATOM 912 C C . GLY A 1 117 ? -16.069 -11.324 22.059 1.00 94.12 117 GLY A C 1
ATOM 913 O O . GLY A 1 117 ? -14.935 -11.687 21.770 1.00 94.12 117 GLY A O 1
ATOM 914 N N . LEU A 1 118 ? -16.349 -10.770 23.244 1.00 94.31 118 LEU A N 1
ATOM 915 C CA . LEU A 1 118 ? -15.375 -10.603 24.327 1.00 94.31 118 LEU A CA 1
ATOM 916 C C . LEU A 1 118 ? -15.545 -11.671 25.410 1.00 94.31 118 LEU A C 1
ATOM 918 O O . LEU A 1 118 ? -16.667 -12.033 25.769 1.00 94.31 118 LEU A O 1
ATOM 922 N N . SER A 1 119 ? -14.430 -12.117 25.995 1.00 92.00 119 SER A N 1
ATOM 923 C CA . SER A 1 119 ? -14.463 -12.899 27.238 1.00 92.00 119 SER A CA 1
ATOM 924 C C . SER A 1 119 ? -15.067 -12.067 28.371 1.00 92.00 119 SER A C 1
ATOM 926 O O . SER A 1 119 ? -14.792 -10.872 28.483 1.00 92.00 119 SER A O 1
ATOM 928 N N . GLN A 1 120 ? -15.815 -12.705 29.275 1.00 89.00 120 GLN A N 1
ATOM 929 C CA . GLN A 1 120 ? -16.357 -12.040 30.467 1.00 89.00 120 GLN A CA 1
ATOM 930 C C . GLN A 1 120 ? -15.253 -11.445 31.354 1.00 89.00 120 GLN A C 1
ATOM 932 O O . GLN A 1 120 ? -15.477 -10.438 32.018 1.00 89.00 120 GLN A O 1
ATOM 937 N N . THR A 1 121 ? -14.047 -12.017 31.319 1.00 92.06 121 THR A N 1
ATOM 938 C CA . THR A 1 121 ? -12.881 -11.535 32.073 1.00 92.06 121 THR A CA 1
ATOM 939 C C . THR A 1 121 ? -12.148 -10.375 31.398 1.00 92.06 121 THR A C 1
ATOM 941 O O . THR A 1 121 ? -11.213 -9.830 31.982 1.00 92.06 121 THR A O 1
ATOM 944 N N . HIS A 1 122 ? -12.513 -10.013 30.165 1.00 93.75 122 HIS A N 1
ATOM 945 C CA . HIS A 1 122 ? -11.828 -8.963 29.420 1.00 93.75 122 HIS A CA 1
ATOM 946 C C . HIS A 1 122 ? -12.198 -7.576 29.976 1.00 93.75 122 HIS A C 1
ATOM 948 O O . HIS A 1 122 ? -13.386 -7.312 30.143 1.00 93.75 122 HIS A O 1
ATOM 954 N N . PRO A 1 123 ? -11.250 -6.641 30.189 1.00 91.31 123 PRO A N 1
ATOM 955 C CA . PRO A 1 123 ? -11.548 -5.319 30.760 1.00 91.31 123 PRO A CA 1
ATOM 956 C C . PRO A 1 123 ? -12.596 -4.503 29.991 1.00 91.31 123 PRO A C 1
ATOM 958 O O . PRO A 1 123 ? -13.268 -3.655 30.566 1.00 91.31 123 PRO A O 1
ATOM 961 N N . LEU A 1 124 ? -12.729 -4.752 28.685 1.00 92.44 124 LEU A N 1
ATOM 962 C CA . LEU A 1 124 ? -13.696 -4.066 27.821 1.00 92.44 124 LEU A CA 1
ATOM 963 C C . LEU A 1 124 ? -15.097 -4.701 27.832 1.00 92.44 124 LEU A C 1
ATOM 965 O O . LEU A 1 124 ? -16.011 -4.115 27.263 1.00 92.44 124 LEU A O 1
ATOM 969 N N . SER A 1 125 ? -15.294 -5.868 28.460 1.00 92.69 125 SER A N 1
ATOM 970 C CA . SER A 1 125 ? -16.602 -6.548 28.483 1.00 92.69 125 SER A CA 1
ATOM 971 C C . SER A 1 125 ? -17.666 -5.782 29.278 1.00 92.69 125 SER A C 1
ATOM 973 O O . SER A 1 125 ? -18.858 -5.986 29.064 1.00 92.69 125 SER A O 1
ATOM 975 N N . THR A 1 126 ? -17.241 -4.892 30.177 1.00 92.94 126 THR A N 1
ATOM 976 C CA . THR A 1 126 ? -18.109 -4.077 31.038 1.00 92.94 126 THR A CA 1
ATOM 977 C C . THR A 1 126 ? -18.454 -2.715 30.438 1.00 92.94 126 THR A C 1
ATOM 979 O O . THR A 1 126 ? -19.265 -1.990 31.013 1.00 92.94 126 THR A O 1
ATOM 982 N N . LEU A 1 127 ? -17.842 -2.351 29.307 1.00 95.56 127 LEU A N 1
ATOM 983 C CA . LEU A 1 127 ? -18.033 -1.051 28.672 1.00 95.56 127 LEU A CA 1
ATOM 984 C C . LEU A 1 127 ? -19.246 -1.047 27.740 1.00 95.56 127 LEU A C 1
ATOM 986 O O . LEU A 1 127 ? -19.576 -2.053 27.107 1.00 95.56 127 LEU A O 1
ATOM 990 N N . THR A 1 128 ? -19.882 0.116 27.617 1.00 96.06 128 THR A N 1
ATOM 991 C CA . THR A 1 128 ? -20.948 0.329 26.632 1.00 96.06 128 THR A CA 1
ATOM 992 C C . THR A 1 128 ? -20.373 0.489 25.216 1.00 96.06 128 THR A C 1
ATOM 994 O O . THR A 1 128 ? -19.192 0.830 25.068 1.00 96.06 128 THR A O 1
ATOM 997 N N . PRO A 1 129 ? -21.169 0.266 24.151 1.00 96.25 129 PRO A N 1
ATOM 998 C CA . PRO A 1 129 ? -20.745 0.527 22.775 1.00 96.25 129 PRO A CA 1
ATOM 999 C C . PRO A 1 129 ? -20.081 1.893 22.575 1.00 96.25 129 PRO A C 1
ATOM 1001 O O . PRO A 1 129 ? -18.987 1.966 22.015 1.00 96.25 129 PRO A O 1
ATOM 1004 N N . LEU A 1 130 ? -20.698 2.966 23.078 1.00 95.94 130 LEU A N 1
ATOM 1005 C CA . LEU A 1 130 ? -20.184 4.327 22.955 1.00 95.94 130 LEU A CA 1
ATOM 1006 C C . LEU A 1 130 ? -18.826 4.481 23.654 1.00 95.94 130 LEU A C 1
ATOM 1008 O O . LEU A 1 130 ? -17.906 5.068 23.088 1.00 95.94 130 LEU A O 1
ATOM 1012 N N . GLN A 1 131 ? -18.670 3.906 24.850 1.00 95.44 131 GLN A N 1
ATOM 1013 C CA . GLN A 1 131 ? -17.402 3.929 25.586 1.00 95.44 131 GLN A CA 1
ATOM 1014 C C . GLN A 1 131 ? -16.287 3.181 24.850 1.00 95.44 131 GLN A C 1
ATOM 1016 O O . GLN A 1 131 ? -15.142 3.640 24.843 1.00 95.44 131 GLN A O 1
ATOM 1021 N N . ILE A 1 132 ? -16.601 2.046 24.217 1.00 95.44 132 ILE A N 1
ATOM 1022 C CA . ILE A 1 132 ? -15.620 1.329 23.399 1.00 95.44 132 ILE A CA 1
ATOM 1023 C C . ILE A 1 132 ? -15.232 2.165 22.185 1.00 95.44 132 ILE A C 1
ATOM 1025 O O . ILE A 1 132 ? -14.041 2.330 21.943 1.00 95.44 132 ILE A O 1
ATOM 1029 N N . LEU A 1 133 ? -16.192 2.727 21.449 1.00 95.19 133 LEU A N 1
ATOM 1030 C CA . LEU A 1 133 ? -15.887 3.538 20.268 1.00 95.19 133 LEU A CA 1
ATOM 1031 C C . LEU A 1 133 ? -15.055 4.783 20.606 1.00 95.19 133 LEU A C 1
ATOM 1033 O O . LEU A 1 133 ? -14.110 5.092 19.880 1.00 95.19 133 LEU A O 1
ATOM 1037 N N . GLU A 1 134 ? -15.332 5.455 21.727 1.00 94.19 134 GLU A N 1
ATOM 1038 C CA . GLU A 1 134 ? -14.480 6.549 22.212 1.00 94.19 134 GLU A CA 1
ATOM 1039 C C . GLU A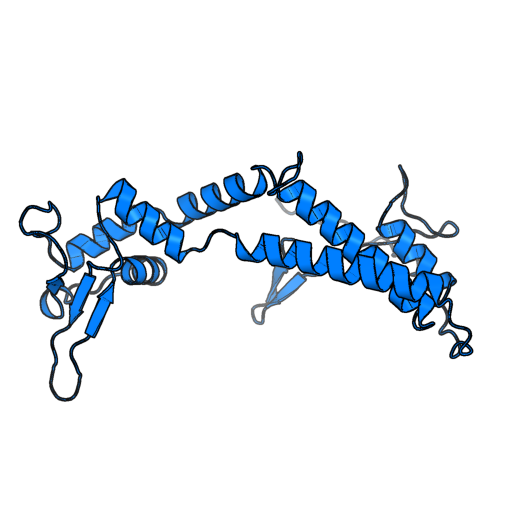 1 134 ? -13.060 6.074 22.539 1.00 94.19 134 GLU A C 1
ATOM 1041 O O . GLU A 1 134 ? -12.088 6.770 22.246 1.00 94.19 134 GLU A O 1
ATOM 1046 N N . ARG A 1 135 ? -12.906 4.855 23.063 1.00 93.44 135 ARG A N 1
ATOM 1047 C CA . ARG A 1 135 ? -11.584 4.253 23.268 1.00 93.44 135 ARG A CA 1
ATOM 1048 C C . ARG A 1 135 ? -10.897 3.877 21.952 1.00 93.44 135 ARG A C 1
ATOM 1050 O O . ARG A 1 135 ? -9.688 4.034 21.841 1.00 93.44 135 ARG A O 1
ATOM 1057 N N . LEU A 1 136 ? -11.632 3.425 20.934 1.00 93.62 136 LEU A N 1
ATOM 1058 C CA . LEU A 1 136 ? -11.055 3.135 19.615 1.00 93.62 136 LEU A CA 1
ATOM 1059 C C . LEU A 1 136 ? -10.511 4.398 18.935 1.00 93.62 136 LEU A C 1
ATOM 1061 O O . LEU A 1 136 ? -9.478 4.335 18.268 1.00 93.62 136 LEU A O 1
ATOM 1065 N N . LYS A 1 137 ? -11.147 5.557 19.151 1.00 91.12 137 LYS A N 1
ATOM 1066 C CA . LYS A 1 137 ? -10.670 6.853 18.635 1.00 91.12 137 LYS A CA 1
ATOM 1067 C C . LYS A 1 137 ? -9.275 7.222 19.141 1.00 91.12 137 LYS A C 1
ATOM 1069 O O . LYS A 1 137 ? -8.559 7.952 18.459 1.00 91.12 137 LYS A O 1
ATOM 1074 N N . THR A 1 138 ? -8.851 6.708 20.297 1.00 91.19 138 THR A N 1
ATOM 1075 C CA . THR A 1 138 ? -7.528 7.023 20.854 1.00 91.19 138 THR A CA 1
ATOM 1076 C C . THR A 1 138 ? -6.390 6.211 20.231 1.00 91.19 138 THR A C 1
ATOM 1078 O O . THR A 1 138 ? -5.235 6.489 20.533 1.00 91.19 138 THR A O 1
ATOM 1081 N N . LEU A 1 139 ? -6.674 5.222 19.372 1.00 90.31 139 LEU A N 1
ATOM 1082 C CA . LEU A 1 139 ? -5.668 4.291 18.831 1.00 90.31 139 LEU A CA 1
ATOM 1083 C C . LEU A 1 139 ? -4.743 4.891 17.753 1.00 90.31 139 LEU A C 1
ATOM 1085 O O . LEU A 1 139 ? -3.855 4.193 17.276 1.00 90.31 139 LEU A O 1
ATOM 1089 N N . ASN A 1 140 ? -4.940 6.159 17.366 1.00 88.31 140 ASN A N 1
ATOM 1090 C CA . ASN A 1 140 ? -4.167 6.902 16.355 1.00 88.31 140 ASN A CA 1
ATOM 1091 C C . ASN A 1 140 ? -3.623 6.032 15.190 1.00 88.31 140 ASN A C 1
ATOM 1093 O O . ASN A 1 140 ? -2.407 5.876 15.005 1.00 88.31 140 ASN A O 1
ATOM 1097 N N . PRO A 1 141 ? -4.522 5.426 14.399 1.00 91.19 141 PRO A N 1
ATOM 1098 C CA . PRO A 1 141 ? -4.134 4.497 13.347 1.00 91.19 141 PRO A CA 1
ATOM 1099 C C . PRO A 1 141 ? -3.417 5.152 12.169 1.00 91.19 141 PRO A C 1
ATOM 1101 O O . PRO A 1 141 ? -2.674 4.460 11.479 1.00 91.19 141 PRO A O 1
ATOM 1104 N N . GLU A 1 142 ? -3.584 6.458 11.951 1.00 90.88 142 GLU A N 1
ATOM 1105 C CA . GLU A 1 142 ? -2.849 7.194 10.917 1.00 90.88 142 GLU A CA 1
ATOM 1106 C C . GLU A 1 142 ? -1.342 7.149 11.179 1.00 90.88 142 GLU A C 1
ATOM 1108 O O . GLU A 1 142 ? -0.576 6.731 10.309 1.00 90.88 142 GLU A O 1
ATOM 1113 N N . GLN A 1 143 ? -0.925 7.485 12.404 1.00 91.81 143 GLN A N 1
ATOM 1114 C CA . GLN A 1 143 ? 0.482 7.455 12.798 1.00 91.81 143 GLN A CA 1
ATOM 1115 C C . GLN A 1 143 ? 1.059 6.036 12.715 1.00 91.81 143 GLN A C 1
ATOM 1117 O O . GLN A 1 143 ? 2.122 5.825 12.133 1.00 91.81 143 GLN A O 1
ATOM 1122 N N . SER A 1 144 ? 0.332 5.042 13.230 1.00 93.75 144 SER A N 1
ATOM 1123 C CA . SER A 1 144 ? 0.791 3.647 13.173 1.00 93.75 144 SER A CA 1
ATOM 1124 C C . SER A 1 144 ? 0.881 3.126 11.738 1.00 93.75 144 SER A C 1
ATOM 1126 O O . SER A 1 144 ? 1.779 2.350 11.410 1.00 93.75 144 SER A O 1
ATOM 1128 N N . HIS A 1 145 ? -0.028 3.543 10.854 1.00 95.38 145 HIS A N 1
ATOM 1129 C CA . HIS A 1 145 ? 0.028 3.158 9.450 1.00 95.38 145 HIS A CA 1
ATOM 1130 C C . HIS A 1 145 ? 1.215 3.809 8.733 1.00 95.38 145 HIS A C 1
ATOM 1132 O O . HIS A 1 145 ? 1.903 3.130 7.968 1.00 95.38 145 HIS A O 1
ATOM 1138 N N . LEU A 1 146 ? 1.492 5.085 9.017 1.00 94.75 146 LEU A N 1
ATOM 1139 C CA . LEU A 1 146 ? 2.663 5.794 8.503 1.00 94.75 146 LEU A CA 1
ATOM 1140 C C . LEU A 1 146 ? 3.965 5.088 8.911 1.00 94.75 146 LEU A C 1
ATOM 1142 O O . LEU A 1 146 ? 4.805 4.810 8.058 1.00 94.75 146 LEU A O 1
ATOM 1146 N N . GLU A 1 147 ? 4.109 4.726 10.185 1.00 95.19 147 GLU A N 1
ATOM 1147 C CA . GLU A 1 147 ? 5.279 3.992 10.688 1.00 95.19 147 GLU A CA 1
ATOM 1148 C C . GLU A 1 147 ? 5.450 2.626 10.010 1.00 95.19 147 GLU A C 1
ATOM 1150 O O . GLU A 1 147 ? 6.571 2.235 9.663 1.00 95.19 147 GLU A O 1
ATOM 1155 N N . ARG A 1 148 ? 4.345 1.908 9.756 1.00 95.19 148 ARG A N 1
ATOM 1156 C CA . ARG A 1 148 ? 4.376 0.641 9.005 1.00 95.19 148 ARG A CA 1
ATOM 1157 C C . ARG A 1 148 ? 4.840 0.846 7.566 1.00 95.19 148 ARG A C 1
ATOM 1159 O O . ARG A 1 148 ? 5.618 0.031 7.074 1.00 95.19 148 ARG A O 1
ATOM 1166 N N . TRP A 1 149 ? 4.403 1.916 6.905 1.00 96.06 149 TRP A N 1
ATOM 1167 C CA . TRP A 1 149 ? 4.863 2.263 5.558 1.00 96.06 149 TRP A CA 1
ATOM 1168 C C . TRP A 1 149 ? 6.347 2.620 5.516 1.00 96.06 149 TRP A C 1
ATOM 1170 O O . TRP A 1 149 ? 7.062 2.108 4.655 1.00 96.06 149 TRP A O 1
ATOM 1180 N N . LEU A 1 150 ? 6.824 3.436 6.459 1.00 96.12 150 LEU A N 1
ATOM 1181 C CA . LEU A 1 150 ? 8.247 3.774 6.573 1.00 96.12 150 LEU A CA 1
ATOM 1182 C C . LEU A 1 150 ? 9.088 2.508 6.775 1.00 96.12 150 LEU A C 1
ATOM 1184 O O . LEU A 1 150 ? 9.985 2.217 5.984 1.00 96.12 150 LEU A O 1
ATOM 1188 N N . THR A 1 151 ? 8.704 1.679 7.747 1.00 95.94 151 THR A N 1
ATOM 1189 C CA . THR A 1 151 ? 9.378 0.403 8.029 1.00 95.94 151 THR A CA 1
ATOM 1190 C C . THR A 1 151 ? 9.371 -0.525 6.812 1.00 95.94 151 THR A C 1
ATOM 1192 O O . THR A 1 151 ? 10.375 -1.171 6.500 1.00 95.94 151 THR A O 1
ATOM 1195 N N . PHE A 1 152 ? 8.248 -0.614 6.094 1.00 96.25 152 PHE A N 1
ATOM 1196 C CA . PHE A 1 152 ? 8.137 -1.434 4.890 1.00 96.25 152 PHE A CA 1
ATOM 1197 C C . PHE A 1 152 ? 9.171 -1.031 3.832 1.00 96.25 152 PHE A C 1
ATOM 1199 O O . PHE A 1 152 ? 9.872 -1.902 3.305 1.00 96.25 152 PHE A O 1
ATOM 1206 N N . TRP A 1 153 ? 9.294 0.269 3.555 1.00 96.75 153 TRP A N 1
ATOM 1207 C CA . TRP A 1 153 ? 10.204 0.793 2.539 1.00 96.75 153 TRP A CA 1
ATOM 1208 C C . TRP A 1 153 ? 11.680 0.673 2.923 1.00 96.75 153 TRP A C 1
ATOM 1210 O O . TRP A 1 153 ? 12.497 0.310 2.070 1.00 96.75 153 TRP A O 1
ATOM 1220 N N . GLU A 1 154 ? 12.008 0.922 4.191 1.00 96.88 154 GLU A N 1
ATOM 1221 C CA . GLU A 1 154 ? 13.380 0.881 4.714 1.00 96.88 154 GLU A CA 1
ATOM 1222 C C . GLU A 1 154 ? 13.922 -0.546 4.856 1.00 96.88 154 GLU A C 1
ATOM 1224 O O . GLU A 1 154 ? 15.119 -0.795 4.686 1.00 96.88 154 GLU A O 1
ATOM 1229 N N . THR A 1 155 ? 13.051 -1.516 5.139 1.00 96.56 155 THR A N 1
ATOM 1230 C CA . THR A 1 155 ? 13.473 -2.911 5.300 1.00 96.56 155 THR A CA 1
ATOM 1231 C C . THR A 1 155 ? 13.853 -3.563 3.965 1.00 96.56 155 THR A C 1
ATOM 1233 O O . THR A 1 155 ? 13.418 -3.160 2.883 1.00 96.56 155 THR A O 1
ATOM 1236 N N . ARG A 1 156 ? 14.705 -4.597 4.034 1.00 96.56 156 ARG A N 1
ATOM 1237 C CA . ARG A 1 156 ? 15.255 -5.273 2.848 1.00 96.56 156 ARG A CA 1
ATOM 1238 C C . ARG A 1 156 ? 14.165 -5.881 1.970 1.00 96.56 156 ARG A C 1
ATOM 1240 O O . ARG A 1 156 ? 13.262 -6.557 2.469 1.00 96.56 156 ARG A O 1
ATOM 1247 N N . ALA A 1 157 ? 14.302 -5.717 0.656 1.00 95.38 157 ALA A N 1
ATOM 1248 C CA . ALA A 1 157 ? 13.472 -6.440 -0.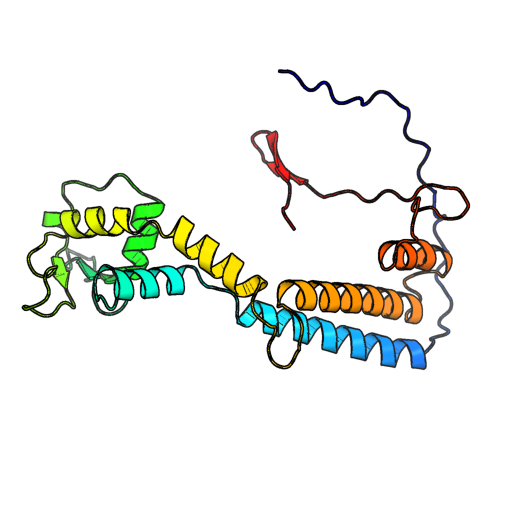292 1.00 95.38 157 ALA A CA 1
ATOM 1249 C C . ALA A 1 157 ? 13.802 -7.946 -0.246 1.00 95.38 157 ALA A C 1
ATOM 1251 O O . ALA A 1 157 ? 14.986 -8.307 -0.260 1.00 95.38 157 ALA A O 1
ATOM 1252 N N . PRO A 1 158 ? 12.786 -8.833 -0.209 1.00 91.19 158 PRO A N 1
ATOM 1253 C CA . PRO A 1 158 ? 12.993 -10.275 -0.107 1.00 91.19 158 PRO A CA 1
ATOM 1254 C C . PRO A 1 158 ? 13.970 -10.816 -1.157 1.00 91.19 158 PRO A C 1
ATOM 1256 O O . PRO A 1 158 ? 13.836 -10.537 -2.346 1.00 91.19 158 PRO A O 1
ATOM 1259 N N . GLY A 1 159 ? 14.955 -11.600 -0.710 1.00 90.81 159 GLY A N 1
ATOM 1260 C CA . GLY A 1 159 ? 15.961 -12.206 -1.589 1.00 90.81 159 GLY A CA 1
ATOM 1261 C C . GLY A 1 159 ? 17.020 -11.240 -2.132 1.00 90.81 159 GLY A C 1
ATOM 1262 O O . GLY A 1 159 ? 17.762 -11.615 -3.034 1.00 90.81 159 GLY A O 1
ATOM 1263 N N . THR A 1 160 ? 17.114 -10.012 -1.608 1.00 92.88 160 THR A N 1
ATOM 1264 C CA . THR A 1 160 ? 18.101 -9.015 -2.051 1.00 92.88 160 THR A CA 1
ATOM 1265 C C . THR A 1 160 ? 18.827 -8.360 -0.872 1.00 92.88 160 THR A C 1
ATOM 1267 O O . THR A 1 160 ? 18.398 -8.453 0.279 1.00 92.88 160 THR A O 1
ATOM 1270 N N . ALA A 1 161 ? 19.943 -7.687 -1.159 1.00 95.31 161 ALA A N 1
ATOM 1271 C CA . ALA A 1 161 ? 20.695 -6.920 -0.165 1.00 95.31 161 ALA A CA 1
ATOM 1272 C C . ALA A 1 161 ? 20.185 -5.475 0.020 1.00 95.31 161 ALA A C 1
ATOM 1274 O O . ALA A 1 161 ? 20.593 -4.818 0.974 1.00 95.31 161 ALA A O 1
ATOM 1275 N N . VAL A 1 162 ? 19.310 -4.996 -0.870 1.00 97.00 162 VAL A N 1
ATOM 1276 C CA . VAL A 1 162 ? 18.843 -3.601 -0.929 1.00 97.00 162 VAL A CA 1
ATOM 1277 C C . VAL A 1 162 ? 17.497 -3.419 -0.222 1.00 97.00 162 VAL A C 1
ATOM 1279 O O . VAL A 1 162 ? 16.773 -4.393 0.013 1.00 97.00 162 VAL A O 1
ATOM 1282 N N . SER A 1 163 ? 17.144 -2.180 0.128 1.00 97.81 163 SER A N 1
ATOM 1283 C CA . SER A 1 163 ? 15.828 -1.856 0.703 1.00 97.81 163 SER A CA 1
ATOM 1284 C C . SER A 1 163 ? 14.698 -2.058 -0.315 1.00 97.81 163 SER A C 1
ATOM 1286 O O . SER A 1 163 ? 14.940 -2.133 -1.525 1.00 97.81 163 SER A O 1
ATOM 1288 N N . ARG A 1 164 ? 13.440 -2.134 0.140 1.00 97.12 164 ARG A N 1
ATOM 1289 C CA . ARG A 1 164 ? 12.286 -2.154 -0.779 1.00 97.12 164 ARG A CA 1
ATOM 1290 C C . ARG A 1 164 ? 12.178 -0.875 -1.596 1.00 97.12 164 ARG A C 1
ATOM 1292 O O . ARG A 1 164 ? 11.810 -0.961 -2.766 1.00 97.12 164 ARG A O 1
ATOM 1299 N N . GLN A 1 165 ? 12.541 0.270 -1.022 1.00 96.56 165 GLN A N 1
ATOM 1300 C CA . GLN A 1 165 ? 12.548 1.548 -1.736 1.00 96.56 165 GLN A CA 1
ATOM 1301 C C . GLN A 1 165 ? 13.581 1.565 -2.874 1.00 96.56 165 GLN A C 1
ATOM 1303 O O . GLN A 1 165 ? 13.289 1.947 -4.010 1.00 96.56 165 GLN A O 1
ATOM 1308 N N . GLU A 1 166 ? 14.797 1.098 -2.601 1.00 96.69 166 GLU A N 1
ATOM 1309 C CA . GLU A 1 166 ? 15.817 0.989 -3.639 1.00 96.69 166 GLU A CA 1
ATOM 1310 C C . GLU A 1 166 ? 15.407 -0.055 -4.686 1.00 96.69 166 GLU A C 1
ATOM 1312 O O . GLU A 1 166 ? 15.511 0.182 -5.893 1.00 96.69 166 GLU A O 1
ATOM 1317 N N . ARG A 1 167 ? 14.851 -1.188 -4.243 1.00 97.19 167 ARG A N 1
ATOM 1318 C CA . ARG A 1 167 ? 14.404 -2.247 -5.147 1.00 97.19 167 ARG A CA 1
ATOM 1319 C C . ARG A 1 167 ? 13.284 -1.794 -6.080 1.00 97.19 167 ARG A C 1
ATOM 1321 O O . ARG A 1 167 ? 13.349 -2.116 -7.265 1.00 97.19 167 ARG A O 1
ATOM 1328 N N . VAL A 1 168 ? 12.275 -1.072 -5.586 1.00 96.56 168 VAL A N 1
ATOM 1329 C CA . VAL A 1 168 ? 11.185 -0.565 -6.437 1.00 96.56 168 VAL A CA 1
ATOM 1330 C C . VAL A 1 168 ? 11.718 0.440 -7.459 1.00 96.56 168 VAL A C 1
ATOM 1332 O O . VAL A 1 168 ? 11.335 0.370 -8.623 1.00 96.56 168 VAL A O 1
ATOM 1335 N N . THR A 1 169 ? 12.687 1.277 -7.074 1.00 94.62 169 THR A N 1
ATOM 1336 C CA . THR A 1 169 ? 13.355 2.223 -7.983 1.00 94.62 169 THR A CA 1
ATOM 1337 C C . THR A 1 169 ? 14.090 1.488 -9.106 1.00 94.62 169 THR A C 1
ATOM 1339 O O . THR A 1 169 ? 13.898 1.790 -10.284 1.00 94.62 169 THR A O 1
ATOM 1342 N N . GLN A 1 170 ? 14.884 0.466 -8.762 1.00 95.31 170 GLN A N 1
ATOM 1343 C CA . GLN A 1 170 ? 15.585 -0.374 -9.739 1.00 95.31 170 GLN A CA 1
ATOM 1344 C C . GLN A 1 170 ? 14.607 -1.067 -10.699 1.00 95.31 170 GLN A C 1
ATOM 1346 O O . GLN A 1 170 ? 14.813 -1.045 -11.912 1.00 95.31 170 GLN A O 1
ATOM 1351 N N . LEU A 1 171 ? 13.538 -1.665 -10.165 1.00 96.06 171 LEU A N 1
ATOM 1352 C CA . LEU A 1 171 ? 12.530 -2.368 -10.959 1.00 96.06 171 LEU A CA 1
ATOM 1353 C C . LEU A 1 171 ? 11.762 -1.419 -11.881 1.00 96.06 171 LEU A C 1
ATOM 1355 O O . LEU A 1 171 ? 11.534 -1.761 -13.037 1.00 96.06 171 LEU A O 1
ATOM 1359 N N . TYR A 1 172 ? 11.397 -0.228 -11.404 1.00 94.81 172 TYR A N 1
ATOM 1360 C CA . TYR A 1 172 ? 10.706 0.772 -12.216 1.00 94.81 172 TYR A CA 1
ATOM 1361 C C . TYR A 1 172 ? 11.593 1.276 -13.359 1.00 94.81 172 TYR A C 1
ATOM 1363 O O . TYR A 1 172 ? 11.152 1.344 -14.506 1.00 94.81 172 TYR A O 1
ATOM 1371 N N . ARG A 1 173 ? 12.876 1.534 -13.076 1.00 94.69 173 ARG A N 1
ATOM 1372 C CA . ARG A 1 173 ? 13.870 1.898 -14.093 1.00 94.69 173 ARG A CA 1
ATOM 1373 C C . ARG A 1 173 ? 14.008 0.811 -15.162 1.00 94.69 173 ARG A C 1
ATOM 1375 O O . ARG A 1 173 ? 13.911 1.107 -16.350 1.00 94.69 173 ARG A O 1
ATOM 1382 N N . GLN A 1 174 ? 14.173 -0.445 -14.739 1.00 95.88 174 GLN A N 1
ATOM 1383 C CA . GLN A 1 174 ? 14.258 -1.604 -15.635 1.00 95.88 174 GLN A CA 1
ATOM 1384 C C . GLN A 1 174 ? 12.986 -1.782 -16.467 1.00 95.88 174 GLN A C 1
ATOM 1386 O O . GLN A 1 174 ? 13.068 -2.059 -17.662 1.00 95.88 174 GLN A O 1
ATOM 1391 N N . HIS A 1 175 ? 11.819 -1.603 -15.847 1.00 96.81 175 HIS A N 1
ATOM 1392 C CA . HIS A 1 175 ? 10.528 -1.695 -16.515 1.00 96.81 175 HIS A CA 1
ATOM 1393 C C . HIS A 1 175 ? 10.402 -0.651 -17.621 1.00 96.81 175 HIS A C 1
ATOM 1395 O O . HIS A 1 175 ? 10.065 -0.997 -18.753 1.00 96.81 175 HIS A O 1
ATOM 1401 N N . PHE A 1 176 ? 10.702 0.609 -17.306 1.00 95.44 176 PHE A N 1
ATOM 1402 C CA . PHE A 1 176 ? 10.615 1.700 -18.266 1.00 95.44 176 PHE A CA 1
ATOM 1403 C C . PHE A 1 176 ? 11.619 1.523 -19.414 1.00 95.44 176 PHE A C 1
ATOM 1405 O O . PHE A 1 176 ? 11.228 1.585 -20.578 1.00 95.44 176 PHE A O 1
ATOM 1412 N N . GLU A 1 177 ? 12.883 1.210 -19.114 1.00 95.88 177 GLU A N 1
ATOM 1413 C CA . GLU A 1 177 ? 13.908 0.949 -20.135 1.00 95.88 177 GLU A CA 1
ATOM 1414 C C . GLU A 1 177 ? 13.504 -0.198 -21.073 1.00 95.88 177 GLU A C 1
ATOM 1416 O O . GLU A 1 177 ? 13.565 -0.066 -22.299 1.00 95.88 177 GLU A O 1
ATOM 1421 N N . ALA A 1 178 ? 13.041 -1.316 -20.511 1.00 96.50 178 ALA A N 1
ATOM 1422 C CA . ALA A 1 178 ? 12.620 -2.472 -21.288 1.00 96.50 178 ALA A CA 1
ATOM 1423 C C . ALA A 1 178 ? 11.378 -2.168 -22.144 1.00 96.50 178 ALA A C 1
ATOM 1425 O O . ALA A 1 178 ? 11.336 -2.555 -23.311 1.00 96.50 178 ALA A O 1
ATOM 1426 N N . ALA A 1 179 ? 10.400 -1.425 -21.616 1.00 96.19 179 ALA A N 1
ATOM 1427 C CA . ALA A 1 179 ? 9.217 -1.004 -22.369 1.00 96.19 179 ALA A CA 1
ATOM 1428 C C . ALA A 1 179 ? 9.585 -0.115 -23.569 1.00 96.19 179 ALA A C 1
ATOM 1430 O O . ALA A 1 179 ? 9.086 -0.320 -24.680 1.00 96.19 179 ALA A O 1
ATOM 1431 N N . VAL A 1 180 ? 10.506 0.831 -23.367 1.00 95.00 180 VAL A N 1
ATOM 1432 C CA . VAL A 1 180 ? 11.026 1.705 -24.427 1.00 95.00 180 VAL A CA 1
ATOM 1433 C C . VAL A 1 180 ? 11.750 0.890 -25.504 1.00 95.00 180 VAL A C 1
ATOM 1435 O O . VAL A 1 180 ? 11.514 1.096 -26.697 1.00 95.00 180 VAL A O 1
ATOM 1438 N N . GLN A 1 181 ? 12.570 -0.089 -25.114 1.00 94.75 181 GLN A N 1
ATOM 1439 C CA . GLN A 1 181 ? 13.243 -0.976 -26.068 1.00 94.75 181 GLN A CA 1
ATOM 1440 C C . GLN A 1 181 ? 12.274 -1.881 -26.834 1.00 94.75 181 GLN A C 1
ATOM 1442 O O . GLN A 1 181 ? 12.449 -2.068 -28.036 1.00 94.75 181 GLN A O 1
ATOM 1447 N N . VAL A 1 182 ? 11.224 -2.399 -26.186 1.00 94.69 182 VAL A N 1
ATOM 1448 C CA . VAL A 1 182 ? 10.156 -3.147 -26.869 1.00 94.69 182 VAL A CA 1
ATOM 1449 C C . VAL A 1 182 ? 9.478 -2.267 -27.921 1.00 94.69 182 VAL A C 1
ATOM 1451 O O . VAL A 1 182 ? 9.285 -2.707 -29.056 1.00 94.69 182 VAL A O 1
ATOM 1454 N N . ALA A 1 183 ? 9.136 -1.024 -27.577 1.00 92.94 183 ALA A N 1
ATOM 1455 C CA . ALA A 1 183 ? 8.501 -0.091 -28.504 1.00 92.94 183 ALA A CA 1
ATOM 1456 C C . ALA A 1 183 ? 9.427 0.299 -29.673 1.00 92.94 183 ALA A C 1
ATOM 1458 O O . ALA A 1 183 ? 8.966 0.401 -30.812 1.00 92.94 183 ALA A O 1
ATOM 1459 N N . PHE A 1 184 ? 10.730 0.451 -29.426 1.00 92.88 184 PHE A N 1
ATOM 1460 C CA . PHE A 1 184 ? 11.724 0.675 -30.478 1.00 92.88 184 PHE A CA 1
ATOM 1461 C C . PHE A 1 184 ? 11.897 -0.549 -31.393 1.00 92.88 184 PHE A C 1
ATOM 1463 O O . PHE A 1 184 ? 11.854 -0.411 -32.616 1.00 92.88 184 PHE A O 1
ATOM 1470 N N . ALA A 1 185 ? 12.006 -1.757 -30.828 1.00 91.38 185 ALA A N 1
ATOM 1471 C CA . ALA A 1 185 ? 12.138 -3.001 -31.593 1.00 91.38 185 ALA A CA 1
ATOM 1472 C C . ALA A 1 185 ? 10.905 -3.283 -32.472 1.00 91.38 185 ALA A C 1
ATOM 1474 O O . ALA A 1 185 ? 11.030 -3.789 -33.588 1.00 91.38 185 ALA A O 1
ATOM 1475 N N . ARG A 1 186 ? 9.718 -2.886 -31.995 1.00 89.75 186 ARG A N 1
ATOM 1476 C CA . ARG A 1 186 ? 8.447 -2.904 -32.742 1.00 89.75 186 ARG A CA 1
ATOM 1477 C C . ARG A 1 186 ? 8.273 -1.735 -33.709 1.00 89.75 186 ARG A C 1
ATOM 1479 O O . ARG A 1 186 ? 7.225 -1.636 -34.342 1.00 89.75 186 ARG A O 1
ATOM 1486 N N . ARG A 1 187 ? 9.253 -0.830 -33.800 1.00 87.31 187 ARG A N 1
ATOM 1487 C CA . ARG A 1 187 ? 9.203 0.363 -34.655 1.00 87.31 187 ARG A CA 1
ATOM 1488 C C . ARG A 1 187 ? 8.012 1.290 -34.356 1.00 87.31 187 ARG A C 1
ATOM 1490 O O . ARG A 1 187 ? 7.560 2.031 -35.222 1.00 87.31 187 ARG A O 1
ATOM 1497 N N . THR A 1 188 ? 7.507 1.266 -33.122 1.00 89.25 188 THR A N 1
ATOM 1498 C CA . THR A 1 188 ? 6.535 2.250 -32.614 1.00 89.25 188 THR A CA 1
ATOM 1499 C C . THR A 1 188 ? 7.238 3.532 -32.163 1.00 89.25 188 THR A C 1
ATOM 1501 O O . THR A 1 188 ? 6.649 4.606 -32.215 1.00 89.25 188 THR A O 1
ATOM 1504 N N . LEU A 1 189 ? 8.509 3.423 -31.760 1.00 91.06 189 LEU A N 1
ATOM 1505 C CA . LEU A 1 189 ? 9.402 4.552 -31.502 1.00 91.06 189 LEU A CA 1
ATOM 1506 C C . LEU A 1 189 ? 10.487 4.631 -32.574 1.00 91.06 189 LEU A C 1
ATOM 1508 O O . LEU A 1 189 ? 11.055 3.611 -32.977 1.00 91.06 189 LEU A O 1
ATOM 1512 N N . THR A 1 190 ? 10.814 5.848 -33.001 1.00 89.75 190 THR A N 1
ATOM 1513 C CA . THR A 1 190 ? 11.974 6.096 -33.864 1.00 89.75 190 THR A CA 1
ATOM 1514 C C . THR A 1 190 ? 13.268 6.197 -33.056 1.00 89.75 190 THR A C 1
ATOM 1516 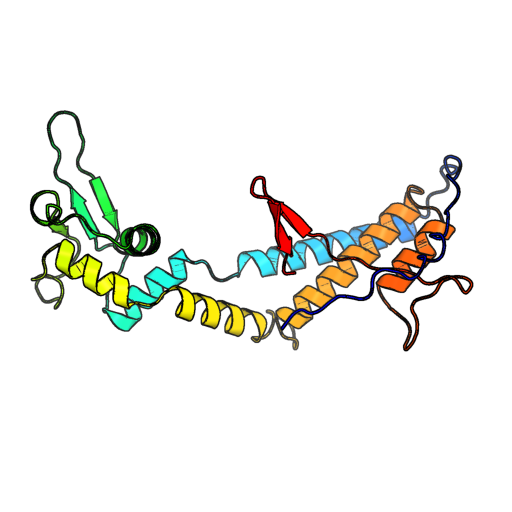O O . THR A 1 190 ? 13.251 6.373 -31.839 1.00 89.75 190 THR A O 1
ATOM 1519 N N . ALA A 1 191 ? 14.417 6.114 -33.733 1.00 89.06 191 ALA A N 1
ATOM 1520 C CA . ALA A 1 191 ? 15.718 6.277 -33.081 1.00 89.06 191 ALA A CA 1
ATOM 1521 C C . ALA A 1 191 ? 15.888 7.679 -32.467 1.00 89.06 191 ALA A C 1
ATOM 1523 O O . ALA A 1 191 ? 16.481 7.810 -31.402 1.00 89.06 191 ALA A O 1
ATOM 1524 N N . GLU A 1 192 ? 15.328 8.718 -33.095 1.00 89.12 192 GLU A N 1
ATOM 1525 C CA . GLU A 1 192 ? 15.354 10.080 -32.547 1.00 89.12 192 GLU A CA 1
ATOM 1526 C C . GLU A 1 192 ? 14.470 10.216 -31.304 1.00 89.12 192 GLU A C 1
ATOM 1528 O O . GLU A 1 192 ? 14.865 10.871 -30.346 1.00 89.12 192 GLU A O 1
ATOM 1533 N N . GLN A 1 193 ? 13.315 9.543 -31.273 1.00 90.25 193 GLN A N 1
ATOM 1534 C CA . GLN A 1 193 ? 12.437 9.510 -30.096 1.00 90.25 193 GLN A CA 1
ATOM 1535 C C . GLN A 1 193 ? 13.011 8.670 -28.947 1.00 90.25 193 GLN A C 1
ATOM 1537 O O . GLN A 1 193 ? 12.719 8.939 -27.785 1.00 90.25 193 GLN A O 1
ATOM 1542 N N . LEU A 1 194 ? 13.841 7.671 -29.253 1.00 91.00 194 LEU A N 1
ATOM 1543 C CA . LEU A 1 194 ? 14.501 6.832 -28.254 1.00 91.00 194 LEU A CA 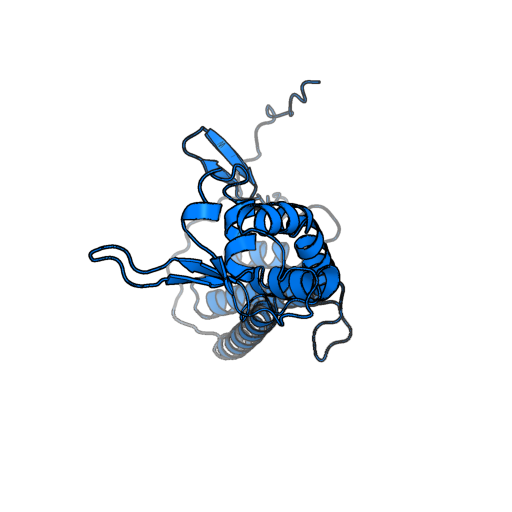1
ATOM 1544 C C . LEU A 1 194 ? 15.534 7.615 -27.424 1.00 91.00 194 LEU A C 1
ATOM 1546 O O . LEU A 1 194 ? 15.614 7.426 -26.212 1.00 91.00 194 LEU A O 1
ATOM 1550 N N . LYS A 1 195 ? 16.307 8.506 -28.057 1.00 90.06 195 LYS A N 1
ATOM 1551 C CA . LYS A 1 195 ? 17.390 9.272 -27.409 1.00 90.06 195 LYS A CA 1
ATOM 1552 C C . LYS A 1 195 ? 16.959 10.018 -26.134 1.00 90.06 195 LYS A C 1
ATOM 1554 O O . LYS A 1 195 ? 17.584 9.782 -25.101 1.00 90.06 195 LYS A O 1
ATOM 1559 N N . PRO A 1 196 ? 15.915 10.875 -26.141 1.00 90.50 196 PRO A N 1
ATOM 1560 C CA . PRO A 1 196 ? 15.507 11.584 -24.931 1.00 90.50 196 PRO A CA 1
ATOM 1561 C C . PRO A 1 196 ? 14.998 10.634 -23.837 1.00 90.50 196 PRO A C 1
ATOM 1563 O O . PRO A 1 196 ? 15.225 10.893 -22.660 1.00 90.50 196 PRO A O 1
ATOM 1566 N N . LEU A 1 197 ? 14.370 9.510 -24.200 1.00 91.44 197 LEU A N 1
ATOM 1567 C CA . LEU A 1 197 ? 13.880 8.526 -23.229 1.00 91.44 197 LEU A CA 1
ATOM 1568 C C . LEU A 1 197 ? 15.033 7.829 -22.498 1.00 91.44 197 LEU A C 1
ATOM 1570 O O . LEU A 1 197 ? 14.967 7.666 -21.284 1.00 91.44 197 LEU A O 1
ATOM 1574 N N . LEU A 1 198 ? 16.105 7.467 -23.211 1.00 88.75 198 LEU A N 1
ATOM 1575 C CA . LEU A 1 198 ? 17.305 6.891 -22.593 1.00 88.75 198 LEU A CA 1
ATOM 1576 C C . LEU A 1 198 ? 18.034 7.902 -21.696 1.00 88.75 198 LEU A C 1
ATOM 1578 O O . LEU A 1 198 ? 18.484 7.533 -20.614 1.00 88.75 198 LEU A O 1
ATOM 1582 N N . LEU A 1 199 ? 18.089 9.175 -22.101 1.00 89.94 199 LEU A N 1
ATOM 1583 C CA . LEU A 1 199 ? 18.685 10.248 -21.295 1.00 89.94 199 LEU A CA 1
ATOM 1584 C C . LEU A 1 199 ? 17.938 10.485 -19.975 1.00 89.94 199 LEU A C 1
ATOM 1586 O O . LEU A 1 199 ? 18.568 10.778 -18.967 1.00 89.94 199 LEU A O 1
ATOM 1590 N N . ILE A 1 200 ? 16.610 10.341 -19.954 1.00 89.69 200 ILE A N 1
ATOM 1591 C CA . ILE A 1 200 ? 15.817 10.486 -18.721 1.00 89.69 200 ILE A CA 1
ATOM 1592 C C . ILE A 1 200 ? 16.068 9.316 -17.749 1.00 89.69 200 ILE A C 1
ATOM 1594 O O . ILE A 1 200 ? 16.010 9.501 -16.535 1.00 89.69 200 ILE A O 1
ATOM 1598 N N . ILE A 1 201 ? 16.356 8.115 -18.262 1.00 87.94 201 ILE A N 1
ATOM 1599 C CA . ILE A 1 201 ? 16.614 6.909 -17.452 1.00 87.94 201 ILE A CA 1
ATOM 1600 C C . ILE A 1 201 ? 17.971 6.967 -16.748 1.00 87.94 201 ILE A C 1
ATOM 1602 O O . ILE A 1 201 ? 18.114 6.448 -15.636 1.00 87.94 201 ILE A O 1
ATOM 1606 N N . ASP A 1 202 ? 18.981 7.513 -17.420 1.00 84.94 202 ASP A N 1
ATOM 1607 C CA . ASP A 1 202 ? 20.345 7.661 -16.913 1.00 84.94 202 ASP A CA 1
ATOM 1608 C C . ASP A 1 202 ? 20.842 9.083 -17.194 1.00 84.94 202 ASP A C 1
ATOM 1610 O O . ASP A 1 202 ? 21.589 9.307 -18.151 1.00 84.94 202 ASP A O 1
ATOM 1614 N N . PRO A 1 203 ? 20.369 10.074 -16.419 1.00 84.69 203 PRO A N 1
ATOM 1615 C CA . PRO A 1 203 ? 20.751 11.453 -16.656 1.00 84.69 203 PRO A CA 1
ATOM 1616 C C . PRO A 1 203 ? 22.259 11.624 -16.416 1.00 84.69 203 PRO A C 1
ATOM 1618 O O . PRO A 1 203 ? 22.786 11.121 -15.419 1.00 84.69 203 PRO A O 1
ATOM 1621 N N . PRO A 1 204 ? 22.974 12.349 -17.295 1.00 83.75 204 PRO A N 1
ATOM 1622 C CA . PRO A 1 204 ? 24.379 12.647 -17.074 1.00 83.75 204 PRO A CA 1
ATOM 1623 C C . PRO A 1 204 ? 24.553 13.529 -15.831 1.00 83.75 204 PRO A C 1
ATOM 1625 O O . PRO A 1 204 ? 23.645 14.250 -15.414 1.00 83.75 204 PRO A O 1
ATOM 1628 N N . VAL A 1 205 ? 25.759 13.527 -15.264 1.00 80.62 205 VAL A N 1
ATOM 1629 C CA . VAL A 1 205 ? 26.128 14.472 -14.202 1.00 80.62 205 VAL A CA 1
ATOM 1630 C C . VAL A 1 205 ? 26.193 15.879 -14.812 1.00 80.62 205 VAL A C 1
ATOM 1632 O O . VAL A 1 205 ? 27.197 16.247 -15.418 1.00 80.62 205 VAL A O 1
ATOM 1635 N N . GLY A 1 206 ? 25.110 16.654 -14.705 1.00 81.62 206 GLY A N 1
ATOM 1636 C CA . GLY A 1 206 ? 25.014 18.004 -15.268 1.00 81.62 206 GLY A CA 1
ATOM 1637 C C . GLY A 1 206 ? 23.626 18.340 -15.816 1.00 81.62 206 GLY A C 1
ATOM 1638 O O . GLY A 1 206 ? 22.614 17.834 -15.336 1.00 81.62 206 GLY A O 1
ATOM 1639 N N . ALA A 1 207 ? 23.576 19.233 -16.809 1.00 80.38 207 ALA A N 1
ATOM 1640 C CA . ALA A 1 207 ? 22.326 19.617 -17.457 1.00 80.38 207 ALA A CA 1
ATOM 1641 C C . ALA A 1 207 ? 21.798 18.479 -18.344 1.00 80.38 207 ALA A C 1
ATOM 1643 O O . ALA A 1 207 ? 22.528 17.939 -19.175 1.00 80.38 207 ALA A O 1
ATOM 1644 N N . LEU A 1 208 ? 20.514 18.147 -18.195 1.00 86.88 208 LEU A N 1
ATOM 1645 C CA . LEU A 1 208 ? 19.834 17.202 -19.072 1.00 86.88 208 LEU A CA 1
ATOM 1646 C C . LEU A 1 208 ? 19.513 17.899 -20.401 1.00 86.88 208 LEU A C 1
ATOM 1648 O O . LEU A 1 208 ? 18.547 18.657 -20.496 1.00 86.88 208 LEU A O 1
ATOM 1652 N N . SER A 1 209 ? 20.336 17.665 -21.419 1.00 87.19 209 SER A N 1
ATOM 1653 C CA . SER A 1 209 ? 20.161 18.236 -22.755 1.00 87.19 209 SER A CA 1
ATOM 1654 C C . SER A 1 209 ? 20.364 17.198 -23.859 1.00 87.19 209 SER A C 1
ATOM 1656 O O . SER A 1 209 ? 21.066 16.201 -23.693 1.00 87.19 209 SER A O 1
ATOM 1658 N N . LEU A 1 210 ? 19.728 17.436 -25.004 1.00 86.38 210 LEU A N 1
ATOM 1659 C CA . LEU A 1 210 ? 19.897 16.669 -26.233 1.00 86.38 210 LEU A CA 1
ATOM 1660 C C . LEU A 1 210 ? 20.143 17.653 -27.376 1.00 86.38 210 LEU A C 1
ATOM 1662 O O . LEU A 1 210 ? 19.297 18.502 -27.643 1.00 86.38 210 LEU A O 1
ATOM 1666 N N . ASN A 1 211 ? 21.290 17.540 -28.053 1.00 85.75 211 ASN A N 1
ATOM 1667 C CA . ASN A 1 211 ? 21.709 18.461 -29.121 1.00 85.75 211 ASN A CA 1
ATOM 1668 C C . ASN A 1 211 ? 21.664 19.940 -28.680 1.00 85.75 211 ASN A C 1
ATOM 1670 O O . ASN A 1 211 ? 21.055 20.774 -29.348 1.00 85.75 211 ASN A O 1
ATOM 1674 N N . ASP A 1 212 ? 22.239 20.239 -27.510 1.00 82.75 212 ASP A N 1
ATOM 1675 C CA . ASP A 1 212 ? 22.261 21.571 -26.881 1.00 82.75 212 ASP A CA 1
ATOM 1676 C C . ASP A 1 212 ? 20.880 22.169 -26.545 1.00 82.75 212 ASP A C 1
ATOM 1678 O O . ASP A 1 212 ? 20.781 23.332 -26.153 1.00 82.75 212 ASP A O 1
ATOM 1682 N N . GLN A 1 213 ? 19.806 21.375 -26.634 1.00 85.19 213 GLN A N 1
ATOM 1683 C CA . GLN A 1 213 ? 18.464 21.753 -26.188 1.00 85.19 213 GLN A CA 1
ATOM 1684 C C . GLN A 1 213 ? 18.152 21.124 -24.826 1.00 85.19 213 GLN A C 1
ATOM 1686 O O . GLN A 1 213 ? 18.372 19.921 -24.657 1.00 85.19 213 GLN A O 1
ATOM 1691 N N . PRO A 1 214 ? 17.632 21.886 -23.848 1.00 86.81 214 PRO A N 1
ATOM 1692 C CA . PRO A 1 214 ? 17.264 21.336 -22.549 1.00 86.81 214 PRO A CA 1
ATOM 1693 C C . PRO A 1 214 ? 16.091 20.354 -22.674 1.00 86.81 214 PRO A C 1
ATOM 1695 O O . PRO A 1 214 ? 15.134 20.591 -23.412 1.00 86.81 214 PRO A O 1
ATOM 1698 N N . ILE A 1 215 ? 16.148 19.258 -21.919 1.00 86.88 215 ILE A N 1
ATOM 1699 C CA . ILE A 1 215 ? 15.010 18.360 -21.711 1.00 86.88 215 ILE A CA 1
ATOM 1700 C C . ILE A 1 215 ? 14.354 18.742 -20.387 1.00 86.88 215 ILE A C 1
ATOM 1702 O O . ILE A 1 215 ? 14.994 18.750 -19.335 1.00 86.88 215 ILE A O 1
ATOM 1706 N N . HIS A 1 216 ? 13.055 19.016 -20.438 1.00 85.44 216 HIS A N 1
ATOM 1707 C CA . HIS A 1 216 ? 12.252 19.311 -19.260 1.00 85.44 216 HIS A CA 1
ATOM 1708 C C . HIS A 1 216 ? 11.497 18.061 -18.810 1.00 85.44 216 HIS A C 1
ATOM 1710 O O . HIS A 1 216 ? 10.911 17.347 -19.622 1.00 85.44 216 HIS A O 1
ATOM 1716 N N . THR A 1 217 ? 11.511 17.804 -17.504 1.00 84.69 217 THR A N 1
ATOM 1717 C CA . THR A 1 217 ? 10.636 16.816 -16.867 1.00 84.69 217 THR A CA 1
ATOM 1718 C C . THR A 1 217 ? 9.664 17.563 -15.966 1.00 84.69 217 THR A C 1
ATOM 1720 O O . THR A 1 217 ? 10.040 18.520 -15.289 1.00 84.69 217 THR A O 1
ATOM 1723 N N . GLU A 1 218 ? 8.401 17.156 -15.991 1.00 83.94 218 GLU A N 1
ATOM 1724 C CA . GLU A 1 218 ? 7.334 17.812 -15.244 1.00 83.94 218 GLU A CA 1
ATOM 1725 C C . GLU A 1 218 ? 6.603 16.794 -14.373 1.00 83.94 218 GLU A C 1
ATOM 1727 O O . GLU A 1 218 ? 6.430 15.634 -14.752 1.00 83.94 218 GLU A O 1
ATOM 1732 N N . GLN A 1 219 ? 6.149 17.237 -13.202 1.00 81.81 219 GLN A N 1
ATOM 1733 C CA . GLN A 1 219 ? 5.308 16.434 -12.325 1.00 81.81 219 GLN A CA 1
ATOM 1734 C C . GLN A 1 219 ? 3.838 16.735 -12.614 1.00 81.81 219 GLN A C 1
ATOM 1736 O O . GLN A 1 219 ? 3.386 17.874 -12.478 1.00 81.81 219 GLN A O 1
ATOM 1741 N N . LEU A 1 220 ? 3.082 15.698 -12.972 1.00 84.38 220 LEU A N 1
ATOM 1742 C CA . LEU A 1 220 ? 1.644 15.816 -13.188 1.00 84.38 220 LEU A CA 1
ATOM 1743 C C . LEU A 1 220 ? 0.924 16.171 -11.877 1.00 84.38 220 LEU A C 1
ATOM 1745 O O . LEU A 1 220 ? 1.215 15.629 -10.808 1.00 84.38 220 LEU A O 1
ATOM 1749 N N . ALA A 1 221 ? -0.054 17.069 -11.975 1.00 83.44 221 ALA A N 1
ATOM 1750 C CA . ALA A 1 221 ? -0.921 17.456 -10.871 1.00 83.44 221 ALA A CA 1
ATOM 1751 C C . ALA A 1 221 ? -2.386 17.346 -11.292 1.00 83.44 221 ALA A C 1
ATOM 1753 O O . ALA A 1 221 ? -2.756 17.723 -12.406 1.00 83.44 221 ALA A O 1
ATOM 1754 N N . LEU A 1 222 ? -3.221 16.857 -10.379 1.00 82.44 222 LEU A N 1
ATOM 1755 C CA . LEU A 1 222 ? -4.664 16.831 -10.569 1.00 82.44 222 LEU A CA 1
ATOM 1756 C C . LEU A 1 222 ? -5.255 18.178 -10.156 1.00 82.44 222 LEU A C 1
ATOM 1758 O O . LEU A 1 222 ? -4.946 18.709 -9.087 1.00 82.44 222 LEU A O 1
ATOM 1762 N N . VAL A 1 223 ? -6.125 18.721 -11.006 1.00 86.31 223 VAL A N 1
ATOM 1763 C CA . VAL A 1 223 ? -6.939 19.900 -10.696 1.00 86.31 223 VAL A CA 1
ATOM 1764 C C . VAL A 1 223 ? -8.341 19.413 -10.353 1.00 86.31 223 VAL A C 1
ATOM 1766 O O . VAL A 1 223 ? -9.018 18.818 -11.189 1.00 86.31 223 VAL A O 1
ATOM 1769 N N . LEU A 1 224 ? -8.759 19.635 -9.112 1.00 81.81 224 LEU A N 1
ATOM 1770 C CA . LEU A 1 224 ? -10.089 19.280 -8.632 1.00 81.81 224 LEU A CA 1
ATOM 1771 C C . LEU A 1 224 ? -11.138 20.300 -9.098 1.00 81.81 224 LEU A C 1
ATOM 1773 O O . LEU A 1 224 ? -10.819 21.441 -9.431 1.00 81.81 224 LEU A O 1
ATOM 1777 N N . SER A 1 225 ? -12.415 19.916 -9.050 1.00 82.12 225 SER A N 1
ATOM 1778 C CA . SER A 1 225 ? -13.554 20.784 -9.397 1.00 82.12 225 SER A CA 1
ATOM 1779 C C . SER A 1 225 ? -13.657 22.044 -8.529 1.00 82.12 225 SER A C 1
ATOM 1781 O O . SER A 1 225 ? -14.201 23.057 -8.962 1.00 82.12 225 SER A O 1
ATOM 1783 N N . ASN A 1 226 ? -13.088 22.018 -7.322 1.00 82.75 226 ASN A N 1
ATOM 1784 C CA . ASN A 1 226 ? -12.964 23.180 -6.442 1.00 82.75 226 ASN A CA 1
ATOM 1785 C C . ASN A 1 226 ? -11.724 24.048 -6.746 1.00 82.75 226 ASN A C 1
ATOM 1787 O O . ASN A 1 226 ? -11.376 24.903 -5.938 1.00 82.75 226 ASN A O 1
ATOM 1791 N N . HIS A 1 227 ? -11.055 23.827 -7.883 1.00 77.44 227 HIS A N 1
ATOM 1792 C CA . HIS A 1 227 ? -9.806 24.479 -8.301 1.00 77.44 227 HIS A CA 1
ATOM 1793 C C . HIS A 1 227 ? -8.605 24.211 -7.378 1.00 77.44 227 HIS A C 1
ATOM 1795 O O . HIS A 1 227 ? -7.536 24.799 -7.555 1.00 77.44 227 HIS A O 1
ATOM 1801 N N . GLY A 1 228 ? -8.741 23.284 -6.426 1.00 75.56 228 GLY A N 1
ATOM 1802 C CA . GLY A 1 228 ? -7.621 22.767 -5.655 1.00 75.56 228 GLY A CA 1
ATOM 1803 C C . GLY A 1 228 ? -6.667 21.986 -6.556 1.00 75.56 228 GLY A C 1
ATOM 1804 O O . GLY A 1 228 ? -7.093 21.146 -7.349 1.00 75.56 228 GLY A O 1
ATOM 1805 N N . ARG A 1 229 ? -5.365 22.255 -6.437 1.00 77.25 229 ARG A N 1
ATOM 1806 C CA . ARG A 1 229 ? -4.313 21.483 -7.108 1.00 77.25 229 ARG A CA 1
ATOM 1807 C C . ARG A 1 229 ? -3.731 20.463 -6.141 1.00 77.25 229 ARG A C 1
ATOM 1809 O O . ARG A 1 229 ? -3.143 20.844 -5.132 1.00 77.25 229 ARG A O 1
ATOM 1816 N N . ILE A 1 230 ? -3.852 19.185 -6.482 1.00 74.69 230 ILE A N 1
ATOM 1817 C CA . ILE A 1 230 ? -3.208 18.088 -5.761 1.00 74.69 230 ILE A CA 1
ATOM 1818 C C . ILE A 1 230 ? -2.019 17.621 -6.590 1.00 74.69 230 ILE A C 1
ATOM 1820 O O . ILE A 1 230 ? -2.175 17.120 -7.706 1.00 74.69 230 ILE A O 1
ATOM 1824 N N . LYS A 1 231 ? -0.815 17.791 -6.039 1.00 73.56 231 LYS A N 1
ATOM 1825 C CA . LYS A 1 231 ? 0.376 17.143 -6.588 1.00 73.56 231 LYS A CA 1
ATOM 1826 C C . LYS A 1 231 ? 0.242 15.646 -6.346 1.00 73.56 231 LYS A C 1
ATOM 1828 O O . LYS A 1 231 ? 0.006 15.235 -5.212 1.00 73.56 231 LYS A O 1
ATOM 1833 N N . LEU A 1 232 ? 0.394 14.848 -7.396 1.00 64.69 232 LEU A N 1
ATOM 1834 C CA . LEU A 1 232 ? 0.505 13.405 -7.242 1.00 64.69 232 LEU A CA 1
ATOM 1835 C C . LEU A 1 232 ? 1.863 13.128 -6.595 1.00 64.69 232 LEU A C 1
ATOM 1837 O O . LEU A 1 232 ? 2.895 13.290 -7.244 1.00 64.69 232 LEU A O 1
ATOM 1841 N N . THR A 1 233 ? 1.878 12.809 -5.304 1.00 53.75 233 THR A N 1
ATOM 1842 C CA . THR A 1 233 ? 3.094 12.358 -4.621 1.00 53.75 233 THR A CA 1
ATOM 1843 C C . THR A 1 233 ? 3.444 10.974 -5.154 1.00 53.75 233 THR A C 1
ATOM 1845 O O . THR A 1 233 ? 2.672 10.035 -4.955 1.00 53.75 233 THR A O 1
ATOM 1848 N N . GLY A 1 234 ? 4.550 10.895 -5.894 1.00 44.94 234 GLY A N 1
ATOM 1849 C CA . GLY A 1 234 ? 5.203 9.649 -6.292 1.00 44.94 234 GLY A CA 1
ATOM 1850 C C . GLY A 1 234 ? 6.300 9.270 -5.313 1.00 44.94 234 GLY A C 1
ATOM 1851 O O . GLY A 1 234 ? 6.777 10.183 -4.601 1.00 44.94 234 GLY A O 1
#

Foldseek 3Di:
DDPPPDDPDPDDDPDDDDDDDQDPPPFPVVLQVVLVVLLVVLVVLLVVLVVPADDLLVLLCVLCCPVQVDRQAQKFKWFPADDPRHIDTDGNSNLLVVCVVPVDDDPCVLVGIAIDRDDPPRPCNPDGPVRVSNVSVVSPSVVSSVVSRVCQQQPCDPPDPHGNVVSNLVSVLSNQLSVLSNCVSRSVDDPVRSVLSVCVSPPPPDFSDDPPHGDDDDFDWDQDPVRDTHGDDD

Secondary structure (DSSP, 8-state):
--------SPPPPP---PPPPPPPS---HHHHHHHHHHHHHHHHHHHHHHTTSPPHHHHHHHHHHHHH---TTTSEEEEPPBTTBPPEEEEHHHHHHHHHH--S--TTHHHHEEEES--TTSTTTTS-HHHHHHHHHTT-HHHHHHHHHHHHHHSBPTTSSSBHHHHHHHHHHHHHHHHHHHHHHTTSS-HHHHHHHHHHHS--SS--EETTEEPP----EEE-TTS-EEE---

pLDDT: mean 86.78, std 14.87, range [29.41, 98.0]